Protein AF-A0A7S2KY98-F1 (afdb_monomer)

Secondary structure (DSSP, 8-state):
-HHHHHHHHHHHHHHHHHHHHHHHTSTTTSTT-HHHHHHHHH-HHHHHHHHHHS---TT--------PPPPHHHHHHHHHHHHHHHHTT-SSPEEEEE--GGG--HHHHHHHHHHHH--SS-TTEEEEE---TTT--TTSHHHHHHHHHHHGGGGSS------PPPPPPHHHHHHHHHHHTT----

Radius of gyration: 20.8 Å; Cα contacts (8 Å, |Δi|>4): 129; chains: 1; bounding box: 53×39×54 Å

Foldseek 3Di:
DVVVVVVCVVVVVVVVLVVLVVQCPDLQNPVPRPNVVVCCVQQVLVNVVNVVVNDDPPPDDDDDDPDDNDDLVSVLVSVLVVLLVVQVPDPAAAEAEAEACLPDDPSVLVSVLSNLLDQDRNLRYHYHYYHDPVSQDPPRSNNVSVVVSVVSCPPVRDDDDDDDDDDDDPVVVVVVVCVVVVHDDD

Solvent-accessible surface area (backbone atoms only — not comparable to full-atom values): 11436 Å² total; per-residue (Å²): 111,74,71,56,52,60,49,52,54,51,56,49,50,52,52,50,52,51,51,52,48,53,45,43,67,28,79,47,52,13,90,84,22,70,42,33,50,50,39,45,72,76,34,49,61,57,41,53,54,53,57,73,67,49,81,77,75,92,81,73,94,83,79,95,69,97,70,69,83,72,52,68,67,56,48,44,53,48,52,50,50,50,52,26,64,62,28,64,80,45,94,59,71,43,74,47,78,44,69,62,53,64,72,57,50,71,72,57,50,51,42,50,42,51,58,72,69,51,77,88,62,50,85,35,57,44,81,44,80,41,62,53,75,90,70,48,47,86,89,31,70,69,47,53,44,53,50,54,53,61,64,65,33,82,76,77,80,63,91,84,86,86,81,90,82,75,82,78,50,72,68,57,50,51,50,52,52,30,60,75,71,71,48,80,86,130

Nearest PDB structures (foldseek):
  5zyo-assembly2_B  TM=3.028E-01  e=1.449E+00  Escherichia coli K-12
  3blx-assembly1_D  TM=5.516E-01  e=7.527E+00  Saccharomyces cerevisiae
  7cf7-assembly1_B  TM=2.408E-01  e=1.091E+00  Escherichia coli K-12
  7cem-assembly1_A  TM=2.803E-01  e=3.398E+00  Escherichia coli K-12
  8c06-assembly1_E  TM=2.264E-01  e=6.719E+00  Homo sapiens

Structure (mmCIF, N/CA/C/O backbone):
data_AF-A0A7S2KY98-F1
#
_entry.id   AF-A0A7S2KY98-F1
#
loop_
_atom_site.group_PDB
_atom_site.id
_atom_site.type_symbol
_atom_site.label_atom_id
_atom_site.label_alt_id
_atom_site.label_comp_id
_atom_site.label_asym_id
_atom_site.label_entity_id
_atom_site.label_seq_id
_atom_site.pdbx_PDB_ins_code
_atom_site.Cartn_x
_atom_site.Cartn_y
_atom_site.Cartn_z
_atom_site.occupancy
_atom_site.B_iso_or_equiv
_atom_site.auth_seq_id
_atom_site.auth_comp_id
_atom_site.auth_asym_id
_atom_site.auth_atom_id
_atom_site.pdbx_PDB_model_num
ATOM 1 N N . HIS A 1 1 ? -23.182 -17.394 -3.910 1.00 44.88 1 HIS A N 1
ATOM 2 C CA . HIS A 1 1 ? -21.758 -17.061 -3.680 1.00 44.88 1 HIS A CA 1
ATOM 3 C C . HIS A 1 1 ? -20.935 -16.9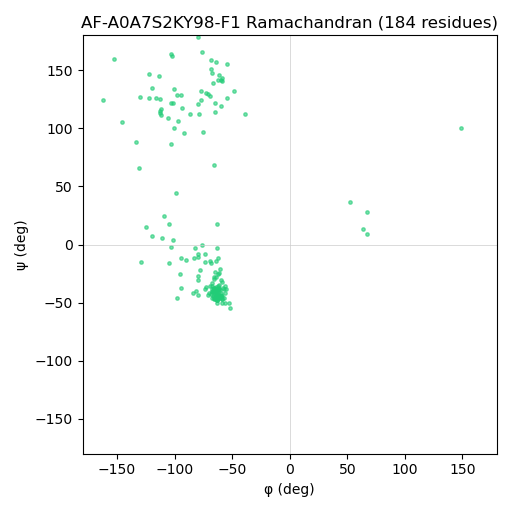29 -4.971 1.00 44.88 1 HIS A C 1
ATOM 5 O O . HIS A 1 1 ? -20.441 -15.841 -5.227 1.00 44.88 1 HIS A O 1
ATOM 11 N N . ALA A 1 2 ? -20.836 -17.948 -5.841 1.00 34.03 2 ALA A N 1
ATOM 12 C CA . ALA A 1 2 ? -20.035 -17.871 -7.084 1.00 34.03 2 ALA A CA 1
ATOM 13 C C . ALA A 1 2 ? -20.542 -16.860 -8.142 1.00 34.03 2 ALA A C 1
ATOM 15 O O . ALA A 1 2 ? -19.755 -16.308 -8.905 1.00 34.03 2 ALA A O 1
ATOM 16 N N . LEU A 1 3 ? -21.850 -16.582 -8.165 1.00 30.84 3 LEU A N 1
ATOM 17 C CA . LEU A 1 3 ? -22.46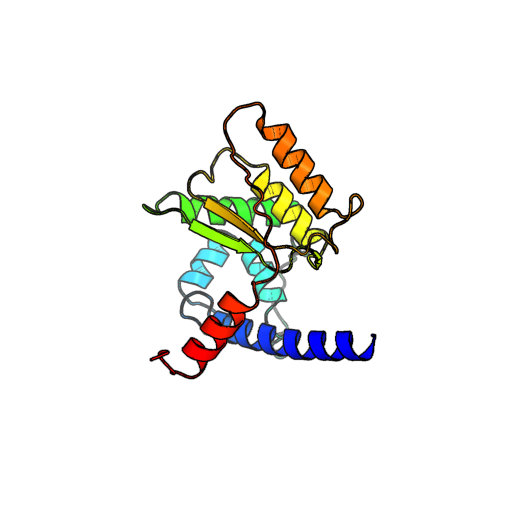3 -15.597 -9.069 1.00 30.84 3 LEU A CA 1
ATOM 18 C C . LEU A 1 3 ? -22.257 -14.141 -8.611 1.00 30.84 3 LEU A C 1
ATOM 20 O O . LEU A 1 3 ? -22.302 -13.244 -9.442 1.00 30.84 3 LEU A O 1
ATOM 24 N N . SER A 1 4 ? -21.992 -13.915 -7.316 1.00 34.91 4 SER A N 1
ATOM 25 C CA . SER A 1 4 ? -21.710 -12.579 -6.765 1.00 34.91 4 SER A CA 1
ATOM 26 C C . SER A 1 4 ? -20.253 -12.175 -7.002 1.00 34.91 4 SER A C 1
ATOM 28 O O . SER A 1 4 ? -20.005 -11.052 -7.420 1.00 34.91 4 SER A O 1
ATOM 30 N N . ARG A 1 5 ? -19.305 -13.121 -6.851 1.00 42.72 5 ARG A N 1
ATOM 31 C CA . ARG A 1 5 ? -17.890 -12.931 -7.231 1.00 42.72 5 ARG A CA 1
ATOM 32 C C . ARG A 1 5 ? -17.742 -12.594 -8.716 1.00 42.72 5 ARG A C 1
ATOM 34 O O . ARG A 1 5 ? -17.201 -11.556 -9.051 1.00 42.72 5 ARG A O 1
ATOM 41 N N . LYS A 1 6 ? -18.361 -13.379 -9.607 1.00 39.06 6 LYS A N 1
ATOM 42 C CA . LYS A 1 6 ? -18.291 -13.136 -11.062 1.00 39.06 6 LYS A CA 1
ATOM 43 C C . LYS A 1 6 ? -18.880 -11.802 -11.526 1.00 39.06 6 LYS A C 1
ATOM 45 O O . LYS A 1 6 ? -18.518 -11.351 -12.606 1.00 39.06 6 LYS A O 1
ATOM 50 N N . LYS A 1 7 ? -19.823 -11.219 -10.780 1.00 39.97 7 LYS A N 1
ATOM 51 C CA . LYS A 1 7 ? -20.428 -9.926 -11.126 1.00 39.97 7 LYS A CA 1
ATOM 52 C C . LYS A 1 7 ? -19.563 -8.766 -10.619 1.00 39.97 7 LYS A C 1
ATOM 54 O O . LYS A 1 7 ? -19.284 -7.861 -11.395 1.00 39.97 7 LYS A O 1
ATOM 59 N N . SER A 1 8 ? -19.043 -8.891 -9.393 1.00 48.56 8 SER A N 1
ATOM 60 C CA . SER A 1 8 ? -18.051 -7.983 -8.798 1.00 48.56 8 SER A CA 1
ATOM 61 C C . SER A 1 8 ? -16.755 -7.911 -9.613 1.00 48.56 8 SER A C 1
ATOM 63 O O . SER A 1 8 ? -16.278 -6.822 -9.903 1.00 48.56 8 SER A O 1
ATOM 65 N N . ASP A 1 9 ? -16.220 -9.053 -10.056 1.00 53.69 9 ASP A N 1
ATOM 66 C CA . ASP A 1 9 ? -14.980 -9.110 -10.848 1.00 53.69 9 ASP A CA 1
ATOM 67 C C . ASP A 1 9 ? -15.144 -8.462 -12.231 1.00 53.69 9 ASP A C 1
ATOM 69 O O . ASP A 1 9 ? -14.195 -7.940 -12.810 1.00 53.69 9 ASP A O 1
ATOM 73 N N . LYS A 1 10 ? -16.359 -8.502 -12.792 1.00 55.41 10 LYS A N 1
ATOM 74 C CA . LYS A 1 10 ? -16.639 -7.963 -14.126 1.00 55.41 10 LYS A CA 1
ATOM 75 C C . LYS A 1 10 ? -16.808 -6.444 -14.096 1.00 55.41 10 LYS A C 1
ATOM 77 O O . LYS A 1 10 ? -16.228 -5.764 -14.934 1.00 55.41 10 LYS A O 1
ATOM 82 N N . GLU A 1 11 ? -17.539 -5.930 -13.107 1.00 56.44 11 GLU A N 1
ATOM 83 C CA . GLU A 1 11 ? -17.680 -4.488 -12.859 1.00 56.44 11 GLU A CA 1
ATOM 84 C C . GLU A 1 11 ? -16.347 -3.867 -12.397 1.00 56.44 11 GLU A C 1
ATOM 86 O O . GLU A 1 11 ? -15.983 -2.784 -12.856 1.00 56.44 11 GLU A O 1
ATOM 91 N N . GLY A 1 12 ? -15.568 -4.582 -11.574 1.00 60.22 12 GLY A N 1
ATOM 92 C CA . GLY A 1 12 ? -14.224 -4.172 -11.156 1.00 60.22 12 GLY A CA 1
ATOM 93 C C . GLY A 1 12 ? -13.239 -4.074 -12.322 1.00 60.22 12 GLY A C 1
ATOM 94 O O . GLY A 1 12 ? -12.548 -3.067 -12.452 1.00 60.22 12 GLY A O 1
ATOM 95 N N . ASN A 1 13 ? -13.235 -5.057 -13.228 1.00 65.19 13 ASN A N 1
ATOM 96 C CA . ASN A 1 13 ? -12.389 -5.020 -14.425 1.00 65.19 13 ASN A CA 1
ATOM 97 C C . ASN A 1 13 ? -12.780 -3.894 -15.397 1.00 65.19 13 ASN A C 1
ATOM 99 O O . ASN A 1 13 ? -11.903 -3.266 -15.991 1.00 65.19 13 ASN A O 1
ATOM 103 N N . GLU A 1 14 ? -14.075 -3.605 -15.561 1.00 69.25 14 GLU A N 1
ATOM 104 C CA . GLU A 1 14 ? -14.528 -2.482 -16.393 1.00 69.25 14 GLU A CA 1
ATOM 105 C C . GLU A 1 14 ? -14.097 -1.134 -15.797 1.00 69.25 14 GLU A C 1
ATOM 107 O O . GLU A 1 14 ? -13.531 -0.303 -16.51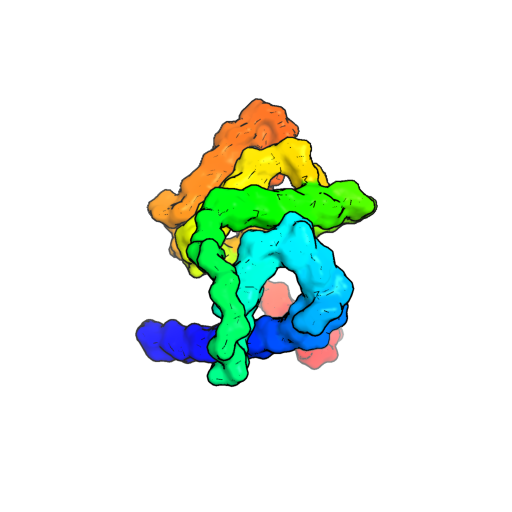3 1.00 69.25 14 GLU A O 1
ATOM 112 N N . LEU A 1 15 ? -14.272 -0.934 -14.488 1.00 69.81 15 LEU A N 1
ATOM 113 C CA . LEU A 1 15 ? -13.833 0.285 -13.805 1.00 69.81 15 LEU A CA 1
ATOM 114 C C . LEU A 1 15 ? -12.307 0.447 -13.853 1.00 69.81 15 LEU A C 1
ATOM 116 O O . LEU A 1 15 ? -11.815 1.527 -14.182 1.00 69.81 15 LEU A O 1
ATOM 120 N N . GLN A 1 16 ? -11.562 -0.630 -13.599 1.00 68.31 16 GLN A N 1
ATOM 121 C CA . GLN A 1 16 ? -10.103 -0.649 -13.684 1.00 68.31 16 GLN A CA 1
ATOM 122 C C . GLN A 1 16 ? -9.626 -0.297 -15.095 1.00 68.31 16 GLN A C 1
ATOM 124 O O . GLN A 1 16 ? -8.740 0.541 -15.252 1.00 68.31 16 GLN A O 1
ATOM 129 N N . SER A 1 17 ? -10.249 -0.868 -16.129 1.00 71.56 17 SER A N 1
ATOM 130 C CA . SER A 1 17 ? -9.914 -0.553 -17.521 1.00 71.56 17 SER A CA 1
ATOM 131 C C . SER A 1 17 ? -10.179 0.916 -17.862 1.00 71.56 17 SER A C 1
ATOM 133 O O . SER A 1 17 ? -9.368 1.550 -18.533 1.00 71.56 17 SER A O 1
ATOM 135 N N . LYS A 1 18 ? -11.273 1.493 -17.350 1.00 76.62 18 LYS A N 1
ATOM 136 C CA . LYS A 1 18 ? -11.607 2.904 -17.552 1.00 76.62 18 LYS A CA 1
ATOM 137 C C . LYS A 1 18 ? -10.592 3.823 -16.873 1.00 76.62 18 LYS A C 1
ATOM 139 O O . LYS A 1 18 ? -10.087 4.733 -17.518 1.00 76.62 18 LYS A O 1
ATOM 144 N N . ILE A 1 19 ? -10.241 3.542 -15.618 1.00 75.62 19 ILE A N 1
ATOM 145 C CA . ILE A 1 19 ? -9.222 4.295 -14.874 1.00 75.62 19 ILE A CA 1
ATOM 146 C C . ILE A 1 19 ? -7.868 4.211 -15.584 1.00 75.62 19 ILE A C 1
ATOM 148 O O . ILE A 1 19 ? -7.217 5.232 -15.776 1.00 75.62 19 ILE A O 1
ATOM 152 N N . LEU A 1 20 ? -7.451 3.021 -16.022 1.00 70.75 20 LEU A N 1
ATOM 153 C CA . LEU A 1 20 ? -6.192 2.843 -16.750 1.00 70.75 20 LEU A CA 1
ATOM 154 C C . LEU A 1 20 ? -6.178 3.599 -18.083 1.00 70.75 20 LEU A C 1
ATOM 156 O O . LEU A 1 20 ? -5.142 4.145 -18.455 1.00 70.75 20 LEU A O 1
ATOM 160 N N . ASN A 1 21 ? -7.315 3.688 -18.774 1.00 74.06 21 ASN A N 1
ATOM 161 C CA . ASN A 1 21 ? -7.441 4.484 -19.995 1.00 74.06 21 ASN A CA 1
ATOM 162 C C . ASN A 1 21 ? -7.384 5.993 -19.710 1.00 74.06 21 ASN A C 1
ATOM 164 O O . ASN A 1 21 ? -6.706 6.726 -20.432 1.00 74.06 21 ASN A O 1
ATOM 168 N N . ASP A 1 22 ? -8.035 6.465 -18.647 1.00 76.94 22 ASP A N 1
ATOM 169 C CA . ASP A 1 22 ? -7.975 7.871 -18.225 1.00 76.94 22 ASP A CA 1
ATOM 170 C C . ASP A 1 22 ? -6.545 8.250 -17.789 1.00 76.94 22 ASP A C 1
ATOM 172 O O . ASP A 1 22 ? -6.025 9.307 -18.148 1.00 76.94 22 ASP A O 1
ATOM 176 N N . ILE A 1 23 ? -5.846 7.345 -17.097 1.00 72.38 23 ILE A N 1
ATOM 177 C CA . ILE A 1 23 ? -4.428 7.497 -16.749 1.00 72.38 23 ILE A CA 1
ATOM 178 C C . ILE A 1 23 ? -3.557 7.500 -18.014 1.00 72.38 23 ILE A C 1
ATOM 180 O O . ILE A 1 23 ? -2.705 8.375 -18.176 1.00 72.38 23 ILE A O 1
ATOM 184 N N . GLY A 1 24 ? -3.781 6.557 -18.929 1.00 67.50 24 GLY A N 1
ATOM 185 C CA . GLY A 1 24 ? -3.038 6.422 -20.183 1.00 67.50 24 GLY A CA 1
ATOM 186 C C . GLY A 1 24 ? -3.306 7.533 -21.200 1.00 67.50 24 GLY A C 1
ATOM 187 O O . GLY A 1 24 ? -2.540 7.683 -22.145 1.00 67.50 24 GLY A O 1
ATOM 188 N N . SER A 1 25 ? -4.356 8.330 -21.012 1.00 72.44 25 SER A N 1
ATOM 189 C CA . SER A 1 25 ? -4.640 9.539 -21.798 1.00 72.44 25 SER A CA 1
ATOM 190 C C . SER A 1 25 ? -4.301 10.834 -21.051 1.00 72.44 25 SER A C 1
ATOM 192 O O . SER A 1 25 ? -4.407 11.922 -21.619 1.00 72.44 25 SER A O 1
ATOM 194 N N . SER A 1 26 ? -3.843 10.738 -19.799 1.00 78.00 26 SER A N 1
ATOM 195 C CA . SER A 1 26 ? -3.414 11.892 -19.011 1.00 78.00 26 SER A CA 1
ATOM 196 C C . SER A 1 26 ? -2.126 12.506 -19.564 1.00 78.00 26 SER A C 1
ATOM 198 O O . SER A 1 26 ? -1.243 11.808 -20.060 1.00 78.00 26 SER A O 1
ATOM 200 N N . GLY A 1 27 ? -1.945 13.815 -19.375 1.00 68.69 27 GLY A N 1
ATOM 201 C CA . GLY A 1 27 ? -0.690 14.497 -19.719 1.00 68.69 27 GLY A CA 1
ATOM 202 C C . GLY A 1 27 ? 0.538 14.026 -18.922 1.00 68.69 27 GLY A C 1
ATOM 203 O O . GLY A 1 27 ? 1.636 14.511 -19.175 1.00 68.69 27 GLY A O 1
ATOM 204 N N . LEU A 1 28 ? 0.368 13.106 -17.963 1.00 71.94 28 LEU A N 1
ATOM 205 C CA . LEU A 1 28 ? 1.449 12.543 -17.158 1.00 71.94 28 LEU A CA 1
ATOM 206 C C . LEU A 1 28 ? 1.922 11.188 -17.700 1.00 71.94 28 LEU A C 1
ATOM 208 O O . LEU A 1 28 ? 3.122 10.986 -17.820 1.00 71.94 28 LEU A O 1
ATOM 212 N N . LEU A 1 29 ? 1.002 10.276 -18.032 1.00 76.75 29 LEU A N 1
ATOM 213 C CA . LEU A 1 29 ? 1.321 8.888 -18.408 1.00 76.75 29 LEU A CA 1
ATOM 214 C C . LEU A 1 29 ? 0.877 8.505 -19.830 1.00 76.75 29 LEU A C 1
ATOM 216 O O . LEU A 1 29 ? 0.992 7.336 -20.213 1.00 76.75 29 LEU A O 1
ATOM 220 N N . ALA A 1 30 ? 0.400 9.466 -20.629 1.00 78.38 30 ALA A N 1
ATOM 221 C CA . ALA A 1 30 ? 0.224 9.262 -22.061 1.00 78.38 30 ALA A CA 1
ATOM 222 C C . ALA A 1 30 ? 1.555 8.957 -22.749 1.00 78.38 30 ALA A C 1
ATOM 224 O O . ALA A 1 30 ? 2.608 9.461 -22.360 1.00 78.38 30 ALA A O 1
ATOM 225 N N . ALA A 1 31 ? 1.505 8.116 -23.783 1.00 73.38 31 ALA A N 1
ATOM 226 C CA . ALA A 1 31 ? 2.693 7.730 -24.533 1.00 73.38 31 ALA A CA 1
ATOM 227 C C . ALA A 1 31 ? 3.439 8.976 -25.039 1.00 73.38 31 ALA A C 1
ATOM 229 O O . ALA A 1 31 ? 2.853 9.825 -25.715 1.00 73.38 31 ALA A O 1
ATOM 230 N N . ASN A 1 32 ? 4.733 9.070 -24.718 1.00 74.25 32 ASN A N 1
ATOM 231 C CA . ASN A 1 32 ? 5.612 10.202 -25.040 1.00 74.25 32 ASN A CA 1
ATOM 232 C C . ASN A 1 32 ? 5.293 11.531 -24.337 1.00 74.25 32 ASN A C 1
ATOM 234 O O . ASN A 1 32 ? 5.916 12.544 -24.666 1.00 74.25 32 ASN A O 1
ATOM 238 N N . ALA A 1 33 ? 4.379 11.554 -23.366 1.00 84.44 33 ALA A N 1
ATOM 239 C CA . ALA A 1 33 ? 4.232 12.701 -22.480 1.00 84.44 33 ALA A CA 1
ATOM 240 C C . ALA A 1 33 ? 5.501 12.900 -21.634 1.00 84.44 33 ALA A C 1
ATOM 242 O O . ALA A 1 33 ? 6.264 11.959 -21.401 1.00 84.44 33 ALA A O 1
ATOM 243 N N . ASP A 1 34 ? 5.724 14.118 -21.139 1.00 83.00 34 ASP A N 1
ATOM 244 C CA . ASP A 1 34 ? 6.921 14.431 -20.348 1.00 83.00 34 ASP A CA 1
ATOM 245 C C . ASP A 1 34 ? 7.047 13.524 -19.112 1.00 83.00 34 ASP A C 1
ATOM 247 O O . ASP A 1 34 ? 8.141 13.051 -18.807 1.00 83.00 34 ASP A O 1
ATOM 251 N N . GLY A 1 35 ? 5.928 13.201 -18.451 1.00 82.62 35 GLY A N 1
ATOM 252 C CA . GLY A 1 35 ? 5.916 12.280 -17.312 1.00 82.62 35 GLY A CA 1
ATOM 253 C C . GLY A 1 35 ? 6.254 10.831 -17.684 1.00 82.62 35 GLY A C 1
ATOM 254 O O . GLY A 1 35 ? 7.036 10.202 -16.978 1.00 82.62 35 GLY A O 1
ATOM 255 N N . ASP A 1 36 ? 5.755 10.320 -18.813 1.00 83.38 36 ASP A N 1
ATOM 256 C CA . ASP A 1 36 ? 6.076 8.980 -19.331 1.00 83.38 36 ASP A CA 1
ATOM 257 C C . ASP A 1 36 ? 7.566 8.887 -19.695 1.00 83.38 36 ASP A C 1
ATOM 259 O O . ASP A 1 36 ? 8.226 7.903 -19.363 1.00 83.38 36 ASP A O 1
ATOM 263 N N . ARG A 1 37 ? 8.144 9.949 -20.271 1.00 84.62 37 ARG A N 1
ATOM 264 C CA . ARG A 1 37 ? 9.585 10.026 -20.570 1.00 84.62 37 ARG A CA 1
ATOM 265 C C . ARG A 1 37 ? 10.441 10.048 -19.306 1.00 84.62 37 ARG A C 1
ATOM 267 O O . ARG A 1 37 ? 11.443 9.337 -19.251 1.00 84.62 37 ARG A O 1
ATOM 274 N N . VAL A 1 38 ? 10.054 10.837 -18.302 1.00 86.56 38 VAL A N 1
ATOM 275 C CA . VAL A 1 38 ? 10.747 10.879 -17.004 1.00 86.56 38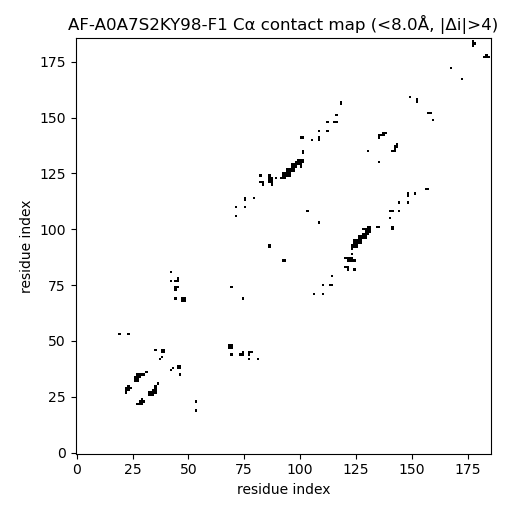 VAL A CA 1
ATOM 276 C C . VAL A 1 38 ? 10.646 9.525 -16.306 1.00 86.56 38 VAL A C 1
ATOM 278 O O . VAL A 1 38 ? 11.665 8.978 -15.899 1.00 86.56 38 VAL A O 1
ATOM 281 N N . LEU A 1 39 ? 9.454 8.931 -16.236 1.00 86.50 39 LEU A N 1
ATOM 282 C CA . LEU A 1 39 ? 9.248 7.635 -15.595 1.00 86.50 39 LEU A CA 1
ATOM 283 C C . LEU A 1 39 ? 10.049 6.526 -16.286 1.00 86.50 39 LEU A C 1
ATOM 285 O O . LEU A 1 39 ? 10.705 5.7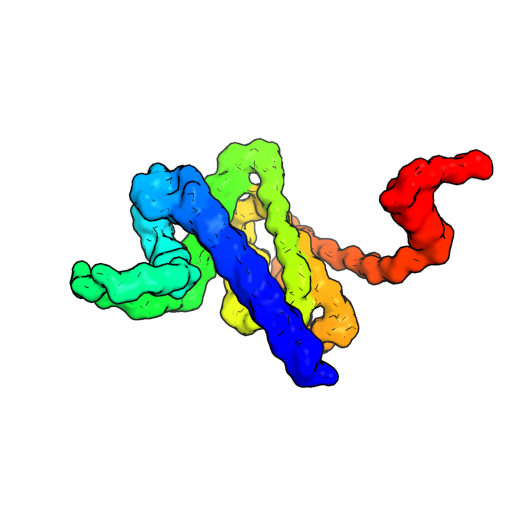47 -15.607 1.00 86.50 39 LEU A O 1
ATOM 289 N N . ARG A 1 40 ? 10.055 6.472 -17.622 1.00 87.31 40 ARG A N 1
ATOM 290 C CA . ARG A 1 40 ? 10.857 5.500 -18.385 1.00 87.31 40 ARG A CA 1
ATOM 291 C C . ARG A 1 40 ? 12.358 5.699 -18.198 1.00 87.31 40 ARG A C 1
ATOM 293 O O . ARG A 1 40 ? 13.092 4.717 -18.164 1.00 87.31 40 ARG A O 1
ATOM 300 N N . GLY A 1 41 ? 12.807 6.949 -18.097 1.00 86.06 41 GLY A N 1
ATOM 301 C CA . GLY A 1 41 ? 14.217 7.284 -17.902 1.00 86.06 41 GLY A CA 1
ATOM 302 C C . GLY A 1 41 ? 14.719 7.003 -16.485 1.00 86.06 41 GLY A C 1
ATOM 303 O O . GLY A 1 41 ? 15.847 6.548 -16.324 1.00 86.06 41 GLY A O 1
ATOM 304 N N . THR A 1 42 ? 13.894 7.264 -15.470 1.00 87.69 42 THR A N 1
ATOM 305 C CA . THR A 1 42 ? 14.274 7.139 -14.054 1.00 87.69 42 THR A CA 1
ATOM 306 C C . THR A 1 42 ? 13.904 5.776 -13.464 1.00 87.69 42 THR A C 1
ATOM 308 O O . THR A 1 42 ? 14.685 5.208 -12.713 1.00 87.69 42 THR A O 1
ATOM 311 N N . PHE A 1 43 ? 12.755 5.212 -13.842 1.00 90.19 43 PHE A N 1
ATOM 312 C CA . PHE A 1 43 ? 12.190 3.980 -13.282 1.00 90.19 43 PHE A CA 1
ATOM 313 C C . PHE A 1 43 ? 11.763 2.994 -14.385 1.00 90.19 43 PHE A C 1
ATOM 315 O O . PHE A 1 43 ? 10.574 2.680 -14.529 1.00 90.19 43 PHE A O 1
ATOM 322 N N . PRO A 1 44 ? 12.713 2.451 -15.168 1.00 87.25 44 PRO A N 1
ATOM 323 C CA . PRO A 1 44 ? 12.403 1.573 -16.301 1.00 87.25 44 PRO A CA 1
ATOM 324 C C . PRO A 1 44 ? 11.626 0.313 -15.886 1.00 87.25 44 PRO A C 1
ATOM 326 O O . PRO A 1 44 ? 10.787 -0.185 -16.633 1.00 87.25 44 PRO A O 1
ATOM 329 N N . VAL A 1 45 ? 11.859 -0.168 -14.663 1.00 89.69 45 VAL A N 1
ATOM 330 C CA . VAL A 1 45 ? 11.150 -1.301 -14.053 1.00 89.69 45 VAL A CA 1
ATOM 331 C C . VAL A 1 45 ? 9.647 -1.028 -13.934 1.00 89.69 45 VAL A C 1
ATOM 333 O O . VAL A 1 45 ? 8.834 -1.887 -14.275 1.00 89.69 45 VAL A O 1
ATOM 336 N N . LEU A 1 46 ? 9.269 0.170 -13.479 1.00 86.62 46 LEU A N 1
ATOM 337 C CA . LEU A 1 46 ? 7.865 0.558 -13.324 1.00 86.62 46 LEU A CA 1
ATOM 338 C C . LEU A 1 46 ? 7.212 0.809 -14.682 1.00 86.62 46 LEU A C 1
ATOM 340 O O . LEU A 1 46 ? 6.061 0.430 -14.887 1.00 86.62 46 LEU A O 1
ATOM 344 N N . ALA A 1 47 ? 7.956 1.380 -15.632 1.00 84.81 47 ALA A N 1
ATOM 345 C CA . ALA A 1 47 ? 7.468 1.561 -16.994 1.00 84.81 47 ALA A CA 1
ATOM 346 C C . ALA A 1 47 ? 7.108 0.222 -17.661 1.00 84.81 47 ALA A C 1
ATOM 348 O O . ALA A 1 47 ? 6.044 0.115 -18.266 1.00 84.81 47 ALA A O 1
ATOM 349 N N . ALA A 1 48 ? 7.929 -0.817 -17.477 1.00 84.00 48 ALA A N 1
ATOM 350 C CA . ALA A 1 48 ? 7.641 -2.152 -18.002 1.00 84.00 48 ALA A CA 1
ATOM 351 C C . ALA A 1 48 ? 6.343 -2.753 -17.426 1.00 84.00 48 ALA A C 1
ATOM 353 O O . ALA A 1 48 ? 5.582 -3.392 -18.152 1.00 84.00 48 ALA A O 1
ATOM 354 N N . LEU A 1 49 ? 6.055 -2.521 -16.138 1.00 82.81 49 LEU A N 1
ATOM 355 C CA . LEU A 1 49 ? 4.792 -2.943 -15.519 1.00 82.81 49 LEU A CA 1
ATOM 356 C C . LEU A 1 49 ? 3.584 -2.185 -16.083 1.00 82.81 49 LEU A C 1
ATOM 358 O O . LEU A 1 49 ? 2.533 -2.785 -16.325 1.00 82.81 49 LEU A O 1
ATOM 362 N N . LEU A 1 50 ? 3.729 -0.878 -16.310 1.00 79.81 50 LEU A N 1
ATOM 363 C CA . LEU A 1 50 ? 2.672 -0.064 -16.910 1.00 79.81 50 LEU A CA 1
ATOM 364 C C . LEU A 1 50 ? 2.387 -0.489 -18.350 1.00 79.81 50 LEU A C 1
ATOM 366 O O . LEU A 1 50 ? 1.224 -0.583 -18.734 1.00 79.81 50 LEU A O 1
ATOM 370 N N . ASP A 1 51 ? 3.423 -0.799 -19.126 1.00 80.50 51 ASP A N 1
ATOM 371 C CA . ASP A 1 51 ? 3.271 -1.271 -20.502 1.00 80.50 51 ASP A CA 1
ATOM 372 C C . ASP A 1 51 ? 2.583 -2.637 -20.565 1.00 80.50 51 ASP A C 1
ATOM 374 O O . ASP A 1 51 ? 1.700 -2.830 -21.396 1.00 80.50 51 ASP A O 1
ATOM 378 N N . ALA A 1 52 ? 2.901 -3.552 -19.644 1.00 76.31 52 ALA A N 1
ATOM 379 C CA . ALA A 1 52 ? 2.204 -4.835 -19.528 1.00 76.31 52 ALA A CA 1
ATOM 380 C C . ALA A 1 52 ? 0.722 -4.688 -19.127 1.00 76.31 52 ALA A C 1
ATOM 382 O O . ALA A 1 52 ? -0.082 -5.578 -19.402 1.00 76.31 52 ALA A O 1
ATOM 383 N N . SER A 1 53 ? 0.365 -3.575 -18.478 1.00 67.06 53 SER A N 1
ATOM 384 C CA . SER A 1 53 ? -1.000 -3.275 -18.026 1.00 67.06 53 SER A CA 1
ATOM 385 C C . SER A 1 53 ? -1.832 -2.521 -19.069 1.00 67.06 53 SER A C 1
ATOM 387 O O . SER A 1 53 ? -3.053 -2.426 -18.925 1.00 67.06 53 SER A O 1
ATOM 389 N N . ARG A 1 54 ? -1.205 -1.975 -20.121 1.00 68.31 54 ARG A N 1
ATOM 390 C CA . ARG A 1 54 ? -1.924 -1.330 -21.226 1.00 68.31 54 ARG A CA 1
ATOM 391 C C . ARG A 1 54 ? -2.634 -2.411 -22.053 1.00 68.31 54 ARG A C 1
ATOM 393 O O . ARG A 1 54 ? -2.001 -3.395 -22.438 1.00 68.31 54 ARG A O 1
ATOM 400 N N . PRO A 1 55 ? -3.939 -2.264 -22.344 1.00 57.34 55 PRO A N 1
ATOM 401 C CA . PRO A 1 55 ? -4.634 -3.212 -23.202 1.00 57.34 55 PRO A CA 1
ATOM 402 C C . PRO A 1 55 ? -3.945 -3.229 -24.572 1.00 57.34 55 PRO A C 1
ATOM 404 O O . PRO A 1 55 ? -3.853 -2.197 -25.227 1.00 57.34 55 PRO A O 1
ATOM 407 N N . ASN A 1 56 ? -3.420 -4.399 -24.953 1.00 53.28 56 ASN A N 1
ATOM 408 C CA . ASN A 1 56 ? -2.670 -4.646 -26.186 1.00 53.28 56 ASN A CA 1
ATOM 409 C C . ASN A 1 56 ? -3.247 -3.881 -27.386 1.00 53.28 56 ASN A C 1
ATOM 411 O O . ASN A 1 56 ? -4.304 -4.242 -27.911 1.00 53.28 56 ASN A O 1
ATOM 415 N N . ASP A 1 57 ? -2.496 -2.903 -27.887 1.00 45.19 57 ASP A N 1
ATOM 416 C CA . ASP A 1 57 ? -2.678 -2.409 -29.242 1.00 45.19 57 ASP A CA 1
ATOM 417 C C . ASP A 1 57 ? -2.081 -3.476 -30.170 1.00 45.19 57 ASP A C 1
ATOM 419 O O . ASP A 1 57 ? -0.868 -3.609 -30.327 1.00 45.19 57 ASP A O 1
ATOM 423 N N . SER A 1 58 ? -2.943 -4.347 -30.694 1.00 45.75 58 SER A N 1
ATOM 424 C CA . SER A 1 58 ? -2.585 -5.579 -31.420 1.00 45.75 58 SER A CA 1
ATOM 425 C C . SER A 1 58 ? -1.812 -5.392 -32.741 1.00 45.75 58 SER A C 1
ATOM 427 O O . SER A 1 58 ? -1.741 -6.324 -33.540 1.00 45.75 58 SER A O 1
ATOM 429 N N . ASN A 1 59 ? -1.204 -4.228 -32.985 1.00 40.22 59 ASN A N 1
ATOM 430 C CA . ASN A 1 59 ? -0.653 -3.860 -34.286 1.00 40.22 59 ASN A CA 1
ATOM 431 C C . ASN A 1 59 ? 0.825 -3.458 -34.328 1.00 40.22 59 ASN A C 1
ATOM 433 O O . ASN A 1 59 ? 1.264 -2.968 -35.363 1.00 40.22 59 ASN A O 1
ATOM 437 N N . ASN A 1 60 ? 1.631 -3.734 -33.298 1.00 39.97 60 ASN A N 1
ATOM 438 C CA . ASN A 1 60 ? 3.085 -3.610 -33.449 1.00 39.97 60 ASN A CA 1
ATOM 439 C C . ASN A 1 60 ? 3.849 -4.817 -32.897 1.00 39.97 60 ASN A C 1
ATOM 441 O O . ASN A 1 60 ? 4.295 -4.859 -31.755 1.00 39.97 60 ASN A O 1
ATOM 445 N N . LYS A 1 61 ? 4.040 -5.814 -33.769 1.00 46.91 61 LYS A N 1
ATOM 446 C CA . LYS A 1 61 ? 5.212 -6.684 -33.694 1.00 46.91 61 LYS A CA 1
ATOM 447 C C . LYS A 1 61 ? 6.379 -5.916 -34.297 1.00 46.91 61 LYS A C 1
ATOM 449 O O . LYS A 1 61 ? 6.366 -5.704 -35.507 1.00 46.91 61 LYS A O 1
ATOM 454 N N . SER A 1 62 ? 7.350 -5.562 -33.462 1.00 42.81 62 SER A N 1
ATOM 455 C CA . SER A 1 62 ? 8.805 -5.540 -33.708 1.00 42.81 62 SER A CA 1
ATOM 456 C C . SER A 1 62 ? 9.419 -4.415 -32.886 1.00 42.81 62 SER A C 1
ATOM 458 O O . SER A 1 62 ? 9.358 -3.264 -33.291 1.00 42.81 62 SER A O 1
ATOM 460 N N . GLU A 1 63 ? 10.011 -4.755 -31.747 1.00 40.19 63 GLU A N 1
ATOM 461 C CA . GLU A 1 63 ? 11.421 -4.460 -31.499 1.00 40.19 63 GLU A CA 1
ATOM 462 C C . GLU A 1 63 ? 11.901 -5.338 -30.339 1.00 40.19 63 GLU A C 1
ATOM 464 O O . GLU A 1 63 ? 11.288 -5.430 -29.276 1.00 40.19 63 GLU A O 1
ATOM 469 N N . GLU A 1 64 ? 12.959 -6.088 -30.624 1.00 42.28 64 GLU A N 1
ATOM 470 C CA . GLU A 1 64 ? 13.648 -6.972 -29.702 1.00 42.28 64 GLU A CA 1
ATOM 471 C C . GLU A 1 64 ? 14.296 -6.147 -28.586 1.00 42.28 64 GLU A C 1
ATOM 473 O O . GLU A 1 64 ? 15.251 -5.407 -28.803 1.00 42.28 64 GLU A O 1
ATOM 478 N N . GLY A 1 65 ? 13.806 -6.325 -27.365 1.00 36.72 65 GLY A N 1
ATOM 479 C CA . GLY A 1 65 ? 14.498 -5.945 -26.144 1.00 36.72 65 GLY A CA 1
ATOM 480 C C . GLY A 1 65 ? 14.140 -6.969 -25.081 1.00 36.72 65 GLY A C 1
ATOM 481 O O . GLY A 1 65 ? 13.010 -6.990 -24.607 1.00 36.72 65 GLY A O 1
ATOM 482 N N . GLY A 1 66 ? 15.073 -7.867 -24.762 1.00 38.78 66 GLY A N 1
ATOM 483 C CA . GLY A 1 66 ? 14.905 -8.957 -23.798 1.00 38.78 66 GLY A CA 1
ATOM 484 C C . GLY A 1 66 ? 14.708 -8.479 -22.358 1.00 38.78 66 GLY A C 1
ATOM 485 O O . GLY A 1 66 ? 15.571 -8.689 -21.512 1.00 38.78 66 GLY A O 1
ATOM 486 N N . GLY A 1 67 ? 13.576 -7.849 -22.067 1.00 49.62 67 GLY A N 1
ATOM 487 C CA . GLY A 1 67 ? 13.133 -7.559 -20.713 1.00 49.62 67 GLY A CA 1
ATOM 488 C C . GLY A 1 67 ? 12.254 -8.697 -20.225 1.00 49.62 67 GLY A C 1
ATOM 489 O O . GLY A 1 67 ? 11.063 -8.728 -20.521 1.00 49.62 67 GLY A O 1
ATOM 490 N N . GLY A 1 68 ? 12.827 -9.653 -19.492 1.00 63.03 68 GLY A N 1
ATOM 491 C CA . GLY A 1 68 ? 12.007 -10.532 -18.657 1.00 63.03 68 GLY A CA 1
ATOM 492 C C . GLY A 1 68 ? 11.135 -9.692 -17.718 1.00 63.03 68 GLY A C 1
ATOM 493 O O . GLY A 1 68 ? 11.486 -8.551 -17.408 1.00 63.03 68 GLY A O 1
ATOM 494 N N . ALA A 1 69 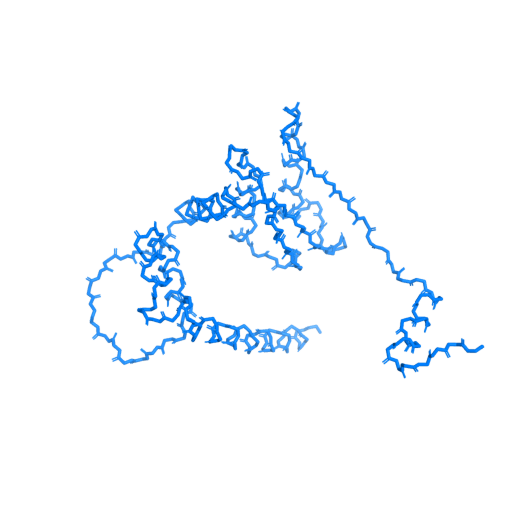? 10.002 -10.245 -17.270 1.00 71.81 69 ALA A N 1
ATOM 495 C CA . ALA A 1 69 ? 9.177 -9.583 -16.262 1.00 71.81 69 ALA A CA 1
ATOM 496 C C . ALA A 1 69 ? 10.073 -9.122 -15.094 1.00 71.81 69 ALA A C 1
ATOM 498 O O . ALA A 1 69 ? 10.931 -9.899 -14.653 1.00 71.81 69 ALA A O 1
ATOM 499 N N . PRO A 1 70 ? 9.936 -7.868 -14.632 1.00 82.88 70 PRO A N 1
ATOM 500 C CA . PRO A 1 70 ? 10.818 -7.337 -13.606 1.00 82.88 70 PRO A CA 1
ATOM 501 C C . PRO A 1 70 ? 10.746 -8.195 -12.342 1.00 82.88 70 PRO A C 1
ATOM 503 O O . PRO A 1 70 ? 9.684 -8.697 -11.972 1.00 82.88 70 PRO A O 1
ATOM 506 N N . SER A 1 71 ? 11.884 -8.374 -11.670 1.00 90.56 71 SER A N 1
ATOM 507 C CA . SER A 1 71 ? 11.905 -9.104 -10.402 1.00 90.56 71 SER A CA 1
ATOM 508 C C . SER A 1 71 ? 11.158 -8.314 -9.326 1.00 90.56 71 SER A C 1
ATOM 510 O O . SER A 1 71 ? 11.206 -7.085 -9.308 1.00 90.56 71 SER A O 1
ATOM 512 N N . MET A 1 72 ? 10.513 -9.012 -8.387 1.00 90.19 72 MET A N 1
ATOM 513 C CA . MET A 1 72 ? 9.802 -8.361 -7.279 1.00 90.19 72 MET A CA 1
ATOM 514 C C . MET A 1 72 ? 10.716 -7.417 -6.481 1.00 90.19 72 MET A C 1
ATOM 516 O O . MET A 1 72 ? 10.307 -6.320 -6.122 1.00 90.19 72 MET A O 1
ATOM 520 N N . ASN A 1 73 ? 11.983 -7.786 -6.276 1.00 92.62 73 ASN A N 1
ATOM 521 C CA . ASN A 1 73 ? 12.948 -6.912 -5.606 1.00 92.62 73 ASN A CA 1
ATOM 522 C C . ASN A 1 73 ? 13.195 -5.615 -6.392 1.00 92.62 73 ASN A C 1
ATOM 524 O O . ASN A 1 73 ? 13.221 -4.545 -5.799 1.00 92.62 73 ASN A O 1
ATOM 528 N N . ALA A 1 74 ? 13.322 -5.684 -7.722 1.00 91.69 74 ALA A N 1
ATOM 529 C CA . ALA A 1 74 ? 13.487 -4.484 -8.541 1.00 91.69 74 ALA A CA 1
ATOM 530 C C . ALA A 1 74 ? 12.246 -3.580 -8.481 1.00 91.69 74 ALA A C 1
ATOM 532 O O . ALA A 1 74 ? 12.377 -2.356 -8.443 1.00 91.69 74 ALA A O 1
ATOM 533 N N . VAL A 1 75 ? 11.048 -4.177 -8.449 1.00 92.88 75 VAL A N 1
ATOM 534 C CA . VAL A 1 75 ? 9.784 -3.443 -8.290 1.00 92.88 75 VAL A CA 1
ATOM 535 C C . VAL A 1 75 ? 9.742 -2.743 -6.933 1.00 92.88 75 VAL A C 1
ATOM 537 O O . VAL A 1 75 ? 9.514 -1.538 -6.892 1.00 92.88 75 VAL A O 1
ATOM 540 N N . LYS A 1 76 ? 10.030 -3.466 -5.845 1.00 93.06 76 LYS A N 1
ATOM 541 C CA . LYS A 1 76 ? 10.097 -2.933 -4.476 1.00 93.06 76 LYS A CA 1
ATOM 542 C C . LYS A 1 76 ? 10.998 -1.708 -4.366 1.00 93.06 76 LYS A C 1
ATOM 544 O O . LYS A 1 76 ? 10.536 -0.651 -3.941 1.00 93.06 76 LYS A O 1
ATOM 549 N N . GLU A 1 77 ? 12.243 -1.833 -4.816 1.00 92.44 77 GLU A N 1
ATOM 550 C CA . GLU A 1 77 ? 13.221 -0.740 -4.769 1.00 92.44 77 GLU A CA 1
ATOM 551 C C . GLU A 1 77 ? 12.773 0.458 -5.614 1.00 92.44 77 GLU A C 1
ATOM 553 O O . GLU A 1 77 ? 12.813 1.595 -5.149 1.00 92.44 77 GLU A O 1
ATOM 558 N N . SER A 1 78 ? 12.257 0.213 -6.825 1.00 92.69 78 SER A N 1
ATOM 559 C CA . SER A 1 78 ? 11.811 1.293 -7.715 1.00 92.69 78 SER A CA 1
ATOM 560 C C . SER A 1 78 ? 10.612 2.058 -7.146 1.00 92.69 78 SER A C 1
ATOM 562 O O . SER A 1 78 ? 10.551 3.280 -7.264 1.00 92.69 78 SER A O 1
ATOM 564 N N . VAL A 1 79 ? 9.650 1.364 -6.523 1.00 92.62 79 VAL A N 1
ATOM 565 C CA . VAL A 1 79 ? 8.501 2.012 -5.865 1.00 92.62 79 VAL A CA 1
ATOM 566 C C . VAL A 1 79 ? 8.961 2.812 -4.649 1.00 92.62 79 VAL A C 1
ATOM 568 O O . VAL A 1 79 ? 8.531 3.951 -4.472 1.00 92.62 79 VAL A O 1
ATOM 571 N N . HIS A 1 80 ? 9.849 2.250 -3.830 1.00 92.00 80 HIS A N 1
ATOM 572 C CA . HIS A 1 80 ? 10.399 2.950 -2.673 1.00 92.00 80 HIS A CA 1
ATOM 573 C C . HIS A 1 80 ? 11.156 4.223 -3.078 1.00 92.00 80 HIS A C 1
ATOM 575 O O . HIS A 1 80 ? 10.950 5.286 -2.485 1.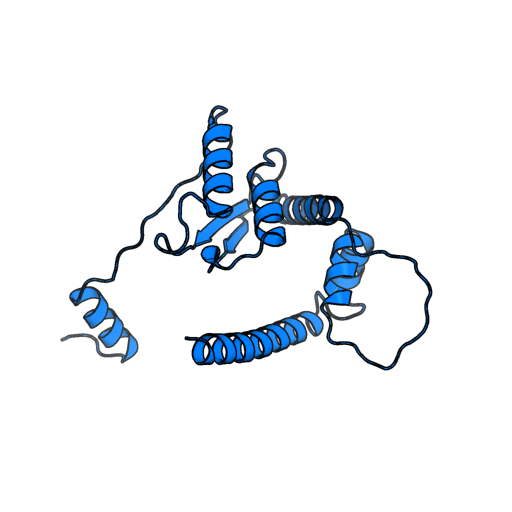00 92.00 80 HIS A O 1
ATOM 581 N N . GLU A 1 81 ? 11.995 4.152 -4.111 1.00 91.12 81 GLU A N 1
ATOM 582 C CA . GLU A 1 81 ? 12.724 5.310 -4.630 1.00 91.12 81 GLU A CA 1
ATOM 583 C C . GLU A 1 81 ? 11.769 6.363 -5.210 1.00 91.12 81 GLU A C 1
ATOM 585 O O . GLU A 1 81 ? 11.897 7.545 -4.888 1.00 91.12 81 GLU A O 1
ATOM 590 N N . LEU A 1 82 ? 10.756 5.949 -5.978 1.00 90.81 82 LEU A N 1
ATOM 591 C CA . LEU A 1 82 ? 9.718 6.847 -6.488 1.00 90.81 82 LEU A CA 1
ATOM 592 C C . LEU A 1 82 ? 9.020 7.604 -5.350 1.00 90.81 82 LEU A C 1
ATOM 594 O O . LEU A 1 82 ? 8.917 8.832 -5.394 1.00 90.81 82 LEU A O 1
ATOM 598 N N . LEU A 1 83 ? 8.568 6.891 -4.316 1.00 90.94 83 LEU A N 1
ATOM 599 C CA . LEU A 1 83 ? 7.904 7.500 -3.162 1.00 90.94 83 LEU A CA 1
ATOM 600 C C . LEU A 1 83 ? 8.846 8.412 -2.374 1.00 90.94 83 LEU A C 1
ATOM 602 O O . LEU A 1 83 ? 8.429 9.489 -1.947 1.00 90.94 83 LEU A O 1
ATOM 606 N N . SER A 1 84 ? 10.114 8.037 -2.223 1.00 89.62 84 SER A N 1
ATOM 607 C CA . SER A 1 84 ? 11.126 8.855 -1.545 1.00 89.62 84 SER A CA 1
ATOM 608 C C . SER A 1 84 ? 11.395 10.163 -2.297 1.00 89.62 84 SER A C 1
ATOM 610 O O . SER A 1 84 ? 11.392 11.240 -1.699 1.00 89.62 84 SER A O 1
ATOM 612 N N . ILE A 1 85 ? 11.553 10.099 -3.624 1.00 89.00 85 ILE A N 1
ATOM 613 C CA . ILE A 1 85 ? 11.796 11.275 -4.472 1.00 89.00 85 ILE A CA 1
ATOM 614 C C . ILE A 1 85 ? 10.572 12.191 -4.522 1.00 89.00 85 ILE A C 1
ATOM 616 O O . ILE A 1 85 ? 10.728 13.411 -4.486 1.00 89.00 85 ILE A O 1
ATOM 620 N N . ILE A 1 86 ? 9.361 11.632 -4.590 1.00 87.75 86 ILE A N 1
ATOM 621 C CA . ILE A 1 86 ? 8.130 12.430 -4.609 1.00 87.75 86 ILE A CA 1
ATOM 622 C C . ILE A 1 86 ? 7.882 13.072 -3.246 1.00 87.75 86 ILE A C 1
ATOM 624 O O . ILE A 1 86 ? 7.518 14.241 -3.200 1.00 87.75 86 ILE A O 1
ATOM 628 N N . SER A 1 87 ? 8.068 12.343 -2.143 1.00 89.19 87 SER A N 1
ATOM 629 C CA . SER A 1 87 ? 7.723 12.826 -0.798 1.00 89.19 87 SER A CA 1
ATOM 630 C C . SER A 1 87 ? 8.759 13.774 -0.187 1.00 89.19 87 SER A C 1
ATOM 632 O O . SER A 1 87 ? 8.382 14.689 0.549 1.00 89.19 87 SER A O 1
ATOM 634 N N . GLY A 1 88 ? 10.043 13.617 -0.523 1.00 86.25 88 GLY A N 1
ATOM 635 C CA . GLY A 1 88 ? 11.140 14.450 -0.020 1.00 86.25 88 GLY A CA 1
ATOM 636 C C . GLY A 1 88 ? 10.945 15.968 -0.194 1.00 86.25 88 GLY A C 1
ATOM 637 O O . GLY A 1 88 ? 11.087 16.704 0.784 1.00 86.25 88 GLY A O 1
ATOM 638 N N . PRO A 1 89 ? 10.604 16.480 -1.393 1.00 87.06 89 PRO A N 1
ATOM 639 C CA . PRO A 1 89 ? 10.427 17.915 -1.625 1.00 87.06 89 PRO A CA 1
ATOM 640 C C . PRO A 1 89 ? 9.068 18.465 -1.158 1.00 87.06 89 PRO A C 1
ATOM 642 O O . PRO A 1 89 ? 8.873 19.686 -1.159 1.00 87.06 89 PRO A O 1
ATOM 645 N N . LEU A 1 90 ? 8.103 17.615 -0.791 1.00 86.81 90 LEU A N 1
ATOM 646 C CA . LEU A 1 90 ? 6.773 18.080 -0.401 1.00 86.81 90 LEU A CA 1
ATOM 647 C C . LEU A 1 90 ? 6.808 18.741 0.978 1.00 86.81 90 LEU A C 1
ATOM 649 O O . LEU A 1 90 ? 7.283 18.181 1.959 1.00 86.81 90 LEU A O 1
ATOM 653 N N . LYS A 1 91 ? 6.218 19.939 1.071 1.00 86.06 91 LYS A N 1
ATOM 654 C CA . LYS A 1 91 ? 6.016 20.641 2.353 1.00 86.06 91 LYS A CA 1
ATOM 655 C C . LYS A 1 91 ? 4.908 20.027 3.215 1.00 86.06 91 LYS A C 1
ATOM 657 O O . LYS A 1 91 ? 4.763 20.404 4.372 1.00 86.06 91 LYS A O 1
ATOM 662 N N . ARG A 1 92 ? 4.071 19.170 2.629 1.00 88.44 92 ARG A N 1
ATOM 663 C CA . ARG A 1 92 ? 2.954 18.481 3.286 1.00 88.44 92 ARG A CA 1
ATOM 664 C C . ARG A 1 92 ? 3.148 16.974 3.124 1.00 88.44 92 ARG A C 1
ATOM 666 O O . ARG A 1 92 ? 3.656 16.576 2.077 1.00 88.44 92 ARG A O 1
ATOM 673 N N . PRO A 1 93 ? 2.739 16.161 4.110 1.00 89.62 93 PRO A N 1
ATOM 674 C CA . PRO A 1 93 ? 2.876 14.715 4.014 1.00 89.62 93 PRO A CA 1
ATOM 675 C C . PRO A 1 93 ? 2.054 14.161 2.845 1.00 89.62 93 PRO A C 1
ATOM 677 O O . PRO A 1 93 ? 0.937 14.616 2.585 1.00 89.62 93 PRO A O 1
ATOM 680 N N . LEU A 1 94 ? 2.613 13.171 2.152 1.00 91.56 94 LEU A N 1
ATOM 681 C CA . LEU A 1 94 ? 1.907 12.345 1.182 1.00 91.56 94 LEU A CA 1
ATOM 682 C C . LEU A 1 94 ? 1.109 11.281 1.941 1.00 91.56 94 LEU A C 1
ATOM 684 O O . LEU A 1 94 ? 1.690 10.481 2.668 1.00 91.56 94 LEU A O 1
ATOM 688 N N . ILE A 1 95 ? -0.211 11.261 1.764 1.00 92.88 95 ILE A N 1
ATOM 689 C CA . ILE A 1 95 ? -1.082 10.252 2.376 1.00 92.88 95 ILE A CA 1
ATOM 690 C C . ILE A 1 95 ? -1.469 9.229 1.310 1.00 92.88 95 ILE A C 1
ATOM 692 O O . ILE A 1 95 ? -2.064 9.590 0.294 1.00 92.88 95 ILE A O 1
ATOM 696 N N . LEU A 1 96 ? -1.143 7.961 1.553 1.00 93.44 96 LEU A N 1
ATOM 697 C CA . LEU A 1 96 ? -1.536 6.821 0.728 1.00 93.44 96 LEU A CA 1
ATOM 698 C C . LEU A 1 96 ? -2.640 6.051 1.453 1.00 93.44 96 LEU A C 1
ATOM 700 O O . LEU A 1 96 ? -2.384 5.407 2.467 1.00 93.44 96 LEU A O 1
ATOM 704 N N . PHE A 1 97 ? -3.866 6.138 0.939 1.00 95.31 97 PHE A N 1
ATOM 705 C CA . PHE A 1 97 ? -5.005 5.373 1.443 1.00 95.31 97 PHE A CA 1
ATOM 706 C C . PHE A 1 97 ? -5.147 4.074 0.645 1.00 95.31 97 PHE A C 1
ATOM 708 O O . PHE A 1 97 ? -5.354 4.113 -0.568 1.00 95.31 97 PHE A O 1
ATOM 715 N N . LEU A 1 98 ? -5.012 2.939 1.326 1.00 94.75 98 LEU A N 1
ATOM 716 C CA . LEU A 1 98 ? -5.121 1.595 0.770 1.00 94.75 98 LEU A CA 1
ATOM 717 C C . LEU A 1 98 ? -6.365 0.929 1.355 1.00 94.75 98 LEU A C 1
ATOM 719 O O . LEU A 1 98 ? -6.427 0.696 2.561 1.00 94.75 98 LEU A O 1
ATOM 723 N N . ASP A 1 99 ? -7.340 0.637 0.498 1.00 92.50 99 ASP A N 1
ATOM 724 C CA . ASP A 1 99 ? -8.599 -0.003 0.882 1.00 92.50 99 ASP A CA 1
ATOM 725 C C . ASP A 1 99 ? -8.622 -1.488 0.496 1.00 92.50 99 ASP A C 1
ATOM 727 O O . ASP A 1 99 ? -7.819 -1.946 -0.319 1.00 92.50 99 ASP A O 1
ATOM 731 N N . ASP A 1 100 ? -9.554 -2.232 1.088 1.00 92.38 100 ASP A N 1
ATOM 732 C CA . ASP A 1 100 ? -9.812 -3.650 0.830 1.00 92.38 100 ASP A CA 1
ATOM 733 C C . ASP A 1 100 ? -8.571 -4.567 0.930 1.00 92.38 100 ASP A C 1
ATOM 735 O O . ASP A 1 100 ? -8.453 -5.568 0.216 1.00 92.38 100 ASP A O 1
ATOM 739 N N . LEU A 1 101 ? -7.655 -4.292 1.868 1.00 94.06 101 LEU A N 1
ATOM 740 C CA . LEU A 1 101 ? -6.413 -5.071 2.020 1.00 94.06 101 LEU A CA 1
ATOM 741 C C . LEU A 1 101 ? -6.639 -6.555 2.329 1.00 94.06 101 LEU A C 1
ATOM 743 O O . LEU A 1 101 ? -5.765 -7.377 2.056 1.00 94.06 101 LEU A O 1
ATOM 747 N N . GLN A 1 102 ? -7.812 -6.927 2.845 1.00 92.75 102 GLN A N 1
ATOM 748 C CA . GLN A 1 102 ? -8.187 -8.332 3.022 1.00 92.75 102 GLN A CA 1
ATOM 749 C C . GLN A 1 102 ? -8.306 -9.114 1.698 1.00 92.75 102 GLN A C 1
ATOM 751 O O . GLN A 1 102 ? -8.374 -10.341 1.714 1.00 92.75 102 GLN A O 1
ATOM 756 N N . TRP A 1 103 ? -8.347 -8.429 0.551 1.00 92.00 103 TRP A N 1
ATOM 757 C CA . TRP A 1 103 ? -8.367 -9.040 -0.783 1.00 92.00 103 TRP A CA 1
ATOM 758 C C . TRP A 1 103 ? -7.078 -8.800 -1.579 1.00 92.00 103 TRP A C 1
ATOM 760 O O . TRP A 1 103 ? -7.005 -9.195 -2.743 1.00 92.00 103 TRP A O 1
ATOM 770 N N . ALA A 1 104 ? -6.061 -8.184 -0.972 1.00 91.94 104 ALA A N 1
ATOM 771 C CA . ALA A 1 104 ? -4.774 -7.978 -1.620 1.00 91.94 104 ALA A CA 1
ATOM 772 C C . ALA A 1 104 ? -4.064 -9.318 -1.873 1.00 91.94 104 ALA A C 1
ATOM 774 O O . ALA A 1 104 ? -4.067 -10.224 -1.035 1.00 91.94 104 ALA A O 1
ATOM 775 N N . ASP A 1 105 ? -3.437 -9.442 -3.041 1.00 90.25 105 ASP A N 1
ATOM 776 C CA . ASP A 1 105 ? -2.654 -10.623 -3.380 1.00 90.25 105 ASP A CA 1
ATOM 777 C C . ASP A 1 105 ? -1.293 -10.637 -2.659 1.00 90.25 105 ASP A C 1
ATOM 779 O O . ASP A 1 105 ? -0.831 -9.643 -2.092 1.00 90.25 105 ASP A O 1
ATOM 783 N N . ALA A 1 106 ? -0.633 -11.799 -2.660 1.00 90.06 106 ALA A N 1
ATOM 784 C CA . ALA A 1 106 ? 0.648 -11.959 -1.975 1.00 90.06 106 ALA A CA 1
ATOM 785 C C . ALA A 1 106 ? 1.746 -11.005 -2.500 1.00 90.06 106 ALA A C 1
ATOM 787 O O . ALA A 1 106 ? 2.431 -10.413 -1.668 1.00 90.06 106 ALA A O 1
ATOM 788 N N . PRO A 1 107 ? 1.911 -10.791 -3.825 1.00 90.31 107 PRO A N 1
ATOM 789 C CA . PRO A 1 107 ? 2.835 -9.786 -4.359 1.00 90.31 107 PRO A CA 1
ATOM 790 C C . PRO A 1 107 ? 2.586 -8.359 -3.846 1.00 90.31 107 PRO A C 1
ATOM 792 O O . PRO A 1 107 ? 3.543 -7.661 -3.510 1.00 90.31 107 PRO A O 1
ATOM 795 N N . SER A 1 108 ? 1.324 -7.925 -3.754 1.00 91.81 108 SER A N 1
ATOM 796 C CA . SER A 1 108 ? 0.975 -6.587 -3.254 1.00 91.81 108 SER A CA 1
ATOM 797 C C . SER A 1 108 ? 1.271 -6.443 -1.764 1.00 91.81 108 SER A C 1
ATOM 799 O O . SER A 1 108 ? 1.822 -5.429 -1.337 1.00 91.81 108 SER A O 1
ATOM 801 N N . LEU A 1 109 ? 0.948 -7.468 -0.972 1.00 93.38 109 LEU A N 1
ATOM 802 C CA . LEU A 1 109 ? 1.248 -7.491 0.461 1.00 93.38 109 LEU A CA 1
ATOM 803 C C . LEU A 1 109 ? 2.759 -7.530 0.729 1.00 93.38 109 LEU A C 1
ATOM 805 O O . LEU A 1 109 ? 3.236 -6.859 1.640 1.00 93.38 109 LEU A O 1
ATOM 809 N N . ASP A 1 110 ? 3.525 -8.248 -0.090 1.00 91.94 110 ASP A N 1
ATOM 810 C CA . ASP A 1 110 ? 4.987 -8.301 -0.009 1.00 91.94 110 ASP A CA 1
ATOM 811 C C . ASP A 1 110 ? 5.637 -6.940 -0.332 1.00 91.94 110 ASP A C 1
ATOM 813 O O . ASP A 1 110 ? 6.568 -6.504 0.351 1.00 91.94 110 ASP A O 1
ATOM 817 N N . LEU A 1 111 ? 5.112 -6.218 -1.328 1.00 93.31 111 LEU A N 1
ATOM 818 C CA . LEU A 1 111 ? 5.510 -4.834 -1.602 1.00 93.31 111 LEU A CA 1
ATOM 819 C C . LEU A 1 111 ? 5.164 -3.906 -0.431 1.00 93.31 111 LEU A C 1
ATOM 821 O O . LEU A 1 111 ? 6.020 -3.141 0.011 1.00 93.31 111 LEU A O 1
ATOM 825 N N . LEU A 1 112 ? 3.937 -3.982 0.092 1.00 92.88 112 LEU A N 1
ATOM 826 C CA . LEU A 1 112 ? 3.511 -3.167 1.231 1.00 92.88 112 LEU A CA 1
ATOM 827 C C . LEU A 1 112 ? 4.392 -3.421 2.459 1.00 92.88 112 LEU A C 1
ATOM 829 O O . LEU A 1 112 ? 4.845 -2.469 3.087 1.00 92.88 112 LEU A O 1
ATOM 833 N N . SER A 1 113 ? 4.693 -4.686 2.762 1.00 90.94 113 SER A N 1
ATOM 834 C CA . SER A 1 113 ? 5.598 -5.050 3.854 1.00 90.94 113 SER A CA 1
ATOM 835 C C . SER A 1 113 ? 6.967 -4.401 3.686 1.00 90.94 113 SER A C 1
ATOM 837 O O . SER A 1 113 ? 7.492 -3.835 4.637 1.00 90.94 113 SER A O 1
ATOM 839 N N . PHE A 1 114 ? 7.536 -4.453 2.480 1.00 91.38 114 PHE A N 1
ATOM 840 C CA . PHE A 1 114 ? 8.824 -3.825 2.195 1.00 91.38 114 PHE A CA 1
ATOM 841 C C . PHE A 1 114 ? 8.788 -2.307 2.411 1.00 91.38 114 PHE A C 1
ATOM 843 O O . PHE A 1 114 ? 9.696 -1.751 3.028 1.00 91.38 114 PHE A O 1
ATOM 850 N N . LEU A 1 115 ? 7.734 -1.640 1.935 1.00 90.69 115 LEU A N 1
ATOM 851 C CA . LEU A 1 115 ? 7.578 -0.193 2.088 1.00 90.69 115 LEU A CA 1
ATOM 852 C C . LEU A 1 115 ? 7.423 0.215 3.555 1.00 90.69 115 LEU A C 1
ATOM 854 O O . LEU A 1 115 ? 8.030 1.196 3.972 1.00 90.69 115 LEU A O 1
ATOM 858 N N . LEU A 1 116 ? 6.659 -0.542 4.344 1.00 88.12 116 LEU A N 1
ATOM 859 C CA . LEU A 1 116 ? 6.482 -0.258 5.767 1.00 88.12 116 LEU A CA 1
ATOM 860 C C . LEU A 1 116 ? 7.766 -0.519 6.566 1.00 88.12 116 LEU A C 1
ATOM 862 O O . LEU A 1 116 ? 8.074 0.244 7.467 1.00 88.12 116 LEU A O 1
ATOM 866 N N . SER A 1 117 ? 8.559 -1.535 6.223 1.00 83.31 117 SER A N 1
ATOM 867 C CA . SER A 1 117 ? 9.794 -1.853 6.956 1.00 83.31 117 SER A CA 1
ATOM 868 C C . SER A 1 117 ? 11.004 -0.975 6.599 1.00 83.31 117 SER A C 1
ATOM 870 O O . SER A 1 117 ? 12.045 -1.092 7.246 1.00 83.31 117 SER A O 1
ATOM 872 N N . THR A 1 118 ? 10.919 -0.121 5.574 1.00 76.81 118 THR A N 1
ATOM 873 C CA . THR A 1 118 ? 12.071 0.657 5.085 1.00 76.81 118 THR A CA 1
ATOM 874 C C . THR A 1 118 ? 12.038 2.094 5.610 1.00 76.81 118 THR A C 1
ATOM 876 O O . THR A 1 118 ? 11.337 2.955 5.086 1.00 76.81 118 THR A O 1
ATOM 879 N N . ASP A 1 119 ? 12.833 2.367 6.646 1.00 66.56 119 ASP A N 1
ATOM 880 C CA . ASP A 1 119 ? 12.656 3.551 7.505 1.00 66.56 119 ASP A CA 1
ATOM 881 C C . ASP A 1 119 ? 13.500 4.788 7.117 1.00 66.56 119 ASP A C 1
ATOM 883 O O . ASP A 1 119 ? 13.314 5.898 7.618 1.00 66.56 119 ASP A O 1
ATOM 887 N N . ALA A 1 120 ? 14.477 4.639 6.217 1.00 61.19 120 ALA A N 1
ATOM 888 C CA . ALA A 1 120 ? 15.532 5.648 6.094 1.00 61.19 120 ALA A CA 1
ATOM 889 C C . ALA A 1 120 ? 15.140 6.907 5.295 1.00 61.19 120 ALA A C 1
ATOM 891 O O . ALA A 1 120 ? 15.724 7.967 5.533 1.00 61.19 120 ALA A O 1
ATOM 892 N N . GLN A 1 121 ? 14.195 6.821 4.348 1.00 65.44 121 GLN A N 1
ATOM 893 C CA . GLN A 1 121 ? 13.975 7.885 3.348 1.00 65.44 121 GLN A CA 1
ATOM 894 C C . GLN A 1 121 ? 12.519 8.370 3.204 1.00 65.44 121 GLN A C 1
ATOM 896 O O . GLN A 1 121 ? 12.305 9.462 2.680 1.00 65.44 121 GLN A O 1
ATOM 901 N N . MET A 1 122 ? 11.516 7.653 3.726 1.00 77.81 122 MET A N 1
ATOM 902 C CA . MET A 1 122 ? 10.090 7.988 3.537 1.00 77.81 122 MET A CA 1
ATOM 903 C C . MET A 1 122 ? 9.455 8.743 4.722 1.00 77.81 122 MET A C 1
ATOM 905 O O . MET A 1 122 ? 8.332 8.464 5.126 1.00 77.81 122 MET A O 1
ATOM 909 N N . LYS A 1 123 ? 10.146 9.747 5.278 1.00 77.25 123 LYS A N 1
ATOM 910 C CA . LYS A 1 123 ? 9.686 10.472 6.488 1.00 77.25 123 LYS A CA 1
ATOM 911 C C . LYS A 1 123 ? 8.442 11.350 6.291 1.00 77.25 123 LYS A C 1
ATOM 913 O O . LYS A 1 123 ? 7.817 11.750 7.267 1.00 77.25 123 LYS A O 1
ATOM 918 N N . ASN A 1 124 ? 8.089 11.654 5.042 1.00 87.56 124 ASN A N 1
ATOM 919 C CA . ASN A 1 124 ? 6.943 12.495 4.683 1.00 87.56 124 ASN A CA 1
ATOM 920 C C . ASN A 1 124 ? 5.803 11.684 4.049 1.00 87.56 124 ASN A C 1
ATOM 922 O O . ASN A 1 124 ? 5.016 12.239 3.281 1.00 87.56 124 ASN A O 1
ATOM 926 N N . VAL A 1 125 ? 5.717 10.383 4.329 1.00 89.75 125 VAL A N 1
ATOM 927 C CA . VAL A 1 125 ? 4.663 9.503 3.812 1.00 89.75 125 VAL A CA 1
ATOM 928 C C . VAL A 1 125 ? 3.882 8.903 4.976 1.00 89.75 125 VAL A C 1
ATOM 930 O O . VAL A 1 125 ? 4.470 8.437 5.945 1.00 89.75 125 VAL A O 1
ATOM 933 N N . MET A 1 126 ? 2.555 8.901 4.873 1.00 90.88 126 MET A N 1
ATOM 934 C CA . MET A 1 126 ? 1.661 8.229 5.811 1.00 90.88 126 MET A CA 1
ATOM 935 C C . MET A 1 126 ? 0.804 7.217 5.057 1.00 90.88 126 MET A C 1
ATOM 937 O O . MET A 1 126 ? 0.112 7.574 4.102 1.00 90.88 126 MET A O 1
ATOM 941 N N . PHE A 1 127 ? 0.827 5.967 5.511 1.00 92.44 127 PHE A N 1
ATOM 942 C CA . PHE A 1 127 ? -0.046 4.916 5.003 1.00 92.44 127 PHE A CA 1
ATOM 943 C C . PHE A 1 127 ? -1.292 4.820 5.881 1.00 92.44 127 PHE A C 1
ATOM 945 O O . PHE A 1 127 ? -1.190 4.710 7.101 1.00 92.44 127 PHE A O 1
ATOM 952 N N . ILE A 1 128 ? -2.467 4.847 5.257 1.00 94.94 128 ILE A N 1
ATOM 953 C CA . ILE A 1 128 ? -3.734 4.500 5.896 1.00 94.94 128 ILE A CA 1
ATOM 954 C C . ILE A 1 128 ? -4.206 3.203 5.257 1.00 94.94 128 ILE A C 1
ATOM 956 O O . ILE A 1 128 ? -4.481 3.161 4.062 1.00 94.94 128 ILE A O 1
ATOM 960 N N . CYS A 1 129 ? -4.287 2.157 6.065 1.00 94.50 129 CYS A N 1
ATOM 961 C CA . CYS A 1 129 ? -4.599 0.804 5.631 1.00 94.50 129 CYS A CA 1
ATOM 962 C C . CYS A 1 129 ? -5.971 0.404 6.179 1.00 94.50 129 CYS A C 1
ATOM 964 O O . CYS A 1 129 ? -6.117 0.223 7.388 1.00 94.50 129 CYS A O 1
ATOM 966 N N . ALA A 1 130 ? -6.964 0.261 5.305 1.00 94.81 130 ALA A N 1
ATOM 967 C CA . ALA A 1 130 ? -8.303 -0.188 5.662 1.00 94.81 130 ALA A CA 1
ATOM 968 C C . ALA A 1 130 ? -8.484 -1.673 5.319 1.00 94.81 130 ALA A C 1
ATOM 970 O O . ALA A 1 130 ? -8.097 -2.148 4.247 1.00 94.81 130 ALA A O 1
ATOM 971 N N . TYR A 1 131 ? -9.049 -2.422 6.266 1.00 94.38 131 TYR A N 1
ATOM 972 C CA . TYR A 1 131 ? -9.345 -3.838 6.093 1.00 94.38 131 TYR A CA 1
ATOM 973 C C . TYR A 1 131 ? -10.516 -4.285 6.968 1.00 94.38 131 TYR A C 1
ATOM 975 O O . TYR A 1 131 ? -10.848 -3.660 7.977 1.00 94.38 131 TYR A O 1
ATOM 983 N N . ARG A 1 132 ? -11.130 -5.410 6.598 1.00 91.75 132 ARG A N 1
ATOM 984 C CA . ARG A 1 132 ? -12.187 -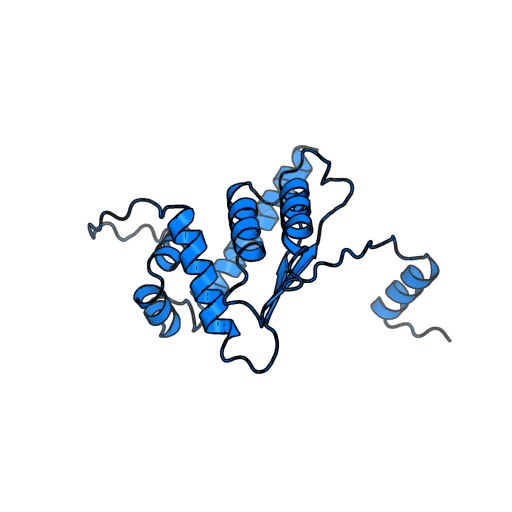6.057 7.384 1.00 91.75 132 ARG A CA 1
ATOM 985 C C . ARG A 1 132 ? -11.580 -7.003 8.424 1.00 91.75 132 ARG A C 1
ATOM 987 O O . ARG A 1 132 ? -11.023 -8.042 8.071 1.00 91.75 132 ARG A O 1
ATOM 994 N N . SER A 1 133 ? -11.716 -6.674 9.710 1.00 89.25 133 SER A N 1
ATOM 995 C CA . SER A 1 133 ? -11.133 -7.449 10.822 1.00 89.25 133 SER A CA 1
ATOM 996 C C . SER A 1 133 ? -11.650 -8.889 10.922 1.00 89.25 133 SER A C 1
ATOM 998 O O . SER A 1 133 ? -10.957 -9.764 11.428 1.00 89.25 133 SER A O 1
ATOM 1000 N N . ASN A 1 134 ? -12.844 -9.168 10.398 1.00 89.69 134 ASN A N 1
ATOM 1001 C CA . ASN A 1 134 ? -13.411 -10.514 10.331 1.00 89.69 134 ASN A CA 1
ATOM 1002 C C . ASN A 1 134 ? -12.920 -11.345 9.128 1.00 89.69 134 ASN A C 1
ATOM 1004 O O . ASN A 1 134 ? -13.189 -12.544 9.091 1.00 89.69 134 ASN A O 1
ATOM 1008 N N . GLU A 1 135 ? -12.237 -10.740 8.151 1.00 88.88 135 GLU A N 1
ATOM 1009 C CA . GLU A 1 135 ? -11.656 -11.434 6.986 1.00 88.88 135 GLU A CA 1
ATOM 1010 C C . GLU A 1 135 ? -10.126 -11.581 7.089 1.00 88.88 135 GLU A C 1
ATOM 1012 O O . GLU A 1 135 ? -9.540 -12.427 6.415 1.00 88.88 135 GLU A O 1
ATOM 1017 N N . VAL A 1 136 ? -9.482 -10.821 7.981 1.00 89.19 136 VAL A N 1
ATOM 1018 C CA . VAL A 1 136 ? -8.044 -10.904 8.281 1.00 89.19 136 VAL A CA 1
ATOM 1019 C C . VAL A 1 136 ? -7.844 -11.646 9.605 1.00 89.19 136 VAL A C 1
ATOM 1021 O O . VAL A 1 136 ? -7.788 -11.047 10.676 1.00 89.19 136 VAL A O 1
ATOM 1024 N N . GLY A 1 137 ? -7.767 -12.976 9.531 1.00 86.25 137 GLY A N 1
ATOM 1025 C CA . GLY A 1 137 ? -7.424 -13.830 10.674 1.00 86.25 137 GLY A CA 1
ATOM 1026 C C . GLY A 1 137 ? -5.916 -13.884 10.961 1.00 86.25 137 GLY A C 1
ATOM 1027 O O . GLY A 1 137 ? -5.116 -13.322 10.220 1.00 86.25 137 GLY A O 1
ATOM 1028 N N . GLN A 1 138 ? -5.521 -14.626 12.004 1.00 84.25 138 GLN A N 1
ATOM 1029 C CA . GLN A 1 138 ? -4.107 -14.802 12.391 1.00 84.25 138 GLN A CA 1
ATOM 1030 C C . GLN A 1 138 ? -3.242 -15.414 11.277 1.00 84.25 138 GLN A C 1
ATOM 1032 O O . GLN A 1 138 ? -2.077 -15.061 11.141 1.00 84.25 138 GLN A O 1
ATOM 1037 N N . ASP A 1 139 ? -3.824 -16.281 10.443 1.00 86.75 139 ASP A N 1
ATOM 1038 C CA . ASP A 1 139 ? -3.123 -16.912 9.318 1.00 86.75 139 ASP A CA 1
ATOM 1039 C C . ASP A 1 139 ? -3.063 -16.018 8.061 1.00 86.75 139 ASP A C 1
ATOM 1041 O O . ASP A 1 139 ? -2.496 -16.410 7.039 1.00 86.75 139 ASP A O 1
ATOM 1045 N N . HIS A 1 140 ? -3.678 -14.829 8.087 1.00 89.50 140 HIS A N 1
ATOM 1046 C CA . HIS A 1 140 ? -3.691 -13.931 6.937 1.00 89.50 140 HIS A CA 1
ATOM 1047 C C . HIS A 1 140 ? -2.333 -13.213 6.800 1.00 89.50 140 HIS A C 1
ATOM 1049 O O . HIS A 1 140 ? -1.866 -12.623 7.776 1.00 89.50 140 HIS A O 1
ATOM 1055 N N . PRO A 1 141 ? -1.712 -13.152 5.601 1.00 90.12 141 PRO A N 1
ATOM 1056 C CA . PRO A 1 141 ? -0.378 -12.561 5.434 1.00 90.12 141 PRO A CA 1
ATOM 1057 C C . PRO A 1 141 ? -0.271 -11.113 5.932 1.00 90.12 141 PRO A C 1
ATOM 1059 O O . PRO A 1 141 ? 0.733 -10.731 6.525 1.00 90.12 141 PRO A O 1
ATOM 1062 N N . PHE A 1 142 ? -1.333 -10.320 5.756 1.00 91.56 142 PHE A N 1
ATOM 1063 C CA . PHE A 1 142 ? -1.390 -8.946 6.266 1.00 91.56 142 PHE A CA 1
ATOM 1064 C C . PHE A 1 142 ? -1.270 -8.845 7.798 1.00 91.56 142 PHE A C 1
ATOM 1066 O O . PHE A 1 142 ? -0.640 -7.909 8.286 1.00 91.56 142 PHE A O 1
ATOM 1073 N N . ALA A 1 143 ? -1.816 -9.804 8.558 1.00 90.31 143 ALA A N 1
ATOM 1074 C CA . ALA A 1 143 ? -1.697 -9.808 10.018 1.00 90.31 143 ALA A CA 1
ATOM 1075 C C . ALA A 1 143 ? -0.228 -9.958 10.442 1.00 90.31 143 ALA A C 1
ATOM 1077 O O . ALA A 1 143 ? 0.280 -9.138 11.201 1.00 90.31 143 ALA A O 1
ATOM 1078 N N . SER A 1 144 ? 0.484 -10.921 9.845 1.00 89.44 144 SER A N 1
ATOM 1079 C CA . SER A 1 144 ? 1.913 -11.134 10.107 1.00 89.44 144 SER A CA 1
ATOM 1080 C C . SER A 1 144 ? 2.774 -9.927 9.720 1.00 89.44 144 SER A C 1
ATOM 1082 O O . SER A 1 144 ? 3.701 -9.581 10.449 1.00 89.44 144 SER A O 1
ATOM 1084 N N . ILE A 1 145 ? 2.460 -9.252 8.607 1.00 90.31 145 ILE A N 1
ATOM 1085 C CA . ILE A 1 145 ? 3.148 -8.011 8.214 1.00 90.31 145 ILE A CA 1
ATOM 1086 C C . ILE A 1 145 ? 2.995 -6.954 9.308 1.00 90.31 145 ILE A C 1
ATOM 1088 O O . ILE A 1 145 ? 3.978 -6.331 9.703 1.00 90.31 145 ILE A O 1
ATOM 1092 N N . MET A 1 146 ? 1.778 -6.766 9.818 1.00 88.75 146 MET A N 1
ATOM 1093 C CA . MET A 1 146 ? 1.509 -5.756 10.835 1.00 88.75 146 MET A CA 1
ATOM 1094 C C . MET A 1 146 ? 2.172 -6.085 12.177 1.00 88.75 146 MET A C 1
ATOM 1096 O O . MET A 1 146 ? 2.657 -5.176 12.850 1.00 88.75 146 MET A O 1
ATOM 1100 N N . ASP A 1 147 ? 2.244 -7.364 12.548 1.00 88.38 147 ASP A N 1
ATOM 1101 C CA . ASP A 1 147 ? 2.974 -7.812 13.737 1.00 88.38 147 ASP A CA 1
ATOM 1102 C C . ASP A 1 147 ? 4.478 -7.516 13.607 1.00 88.38 147 ASP A C 1
ATOM 1104 O O . ASP A 1 147 ? 5.062 -6.907 14.502 1.00 88.38 147 ASP A O 1
ATOM 1108 N N . ASN A 1 148 ? 5.087 -7.826 12.456 1.00 85.62 148 ASN A N 1
ATOM 1109 C CA . ASN A 1 148 ? 6.504 -7.538 12.190 1.00 85.62 148 ASN A CA 1
ATOM 1110 C C . ASN A 1 148 ? 6.815 -6.033 12.223 1.00 85.62 148 ASN A C 1
ATOM 1112 O O . ASN A 1 148 ? 7.843 -5.609 12.763 1.00 85.62 148 ASN A O 1
ATOM 1116 N N . VAL A 1 149 ? 5.929 -5.222 11.638 1.00 83.81 149 VAL A N 1
ATOM 1117 C CA . VAL A 1 149 ? 6.049 -3.759 11.643 1.00 83.81 149 VAL A CA 1
ATOM 1118 C C . VAL A 1 149 ? 5.978 -3.242 13.080 1.00 83.81 149 VAL A C 1
ATOM 1120 O O . VAL A 1 149 ? 6.853 -2.483 13.481 1.00 83.81 149 VAL A O 1
ATOM 1123 N N . LYS A 1 150 ? 5.022 -3.715 13.890 1.00 83.69 150 LYS A N 1
ATOM 1124 C CA . LYS A 1 150 ? 4.909 -3.359 15.317 1.00 83.69 150 LYS A CA 1
ATOM 1125 C C . LYS A 1 150 ? 6.120 -3.795 16.144 1.00 83.69 150 LYS A C 1
ATOM 1127 O O . LYS A 1 150 ? 6.545 -3.062 17.033 1.00 83.69 150 LYS A O 1
ATOM 1132 N N . GLU A 1 151 ? 6.697 -4.963 15.872 1.00 81.19 151 GLU A N 1
ATOM 1133 C CA . GLU A 1 151 ? 7.888 -5.443 16.586 1.00 81.19 151 GLU A CA 1
ATOM 1134 C C . GLU A 1 151 ? 9.141 -4.613 16.289 1.00 81.19 151 GLU A C 1
ATOM 1136 O O . GLU A 1 151 ? 9.970 -4.410 17.181 1.00 81.19 151 GLU A O 1
ATOM 1141 N N . SER A 1 152 ? 9.250 -4.101 15.063 1.00 74.94 152 SER A N 1
ATOM 1142 C CA . SER A 1 152 ? 10.370 -3.273 14.604 1.00 74.94 152 SER A CA 1
ATOM 1143 C C . SER A 1 152 ? 10.342 -1.847 15.189 1.00 74.94 152 SER A C 1
ATOM 1145 O O . SER A 1 152 ? 11.330 -1.127 15.098 1.00 74.94 152 SER A O 1
ATOM 1147 N N . MET A 1 153 ? 9.262 -1.452 15.880 1.00 67.50 153 MET A N 1
ATOM 1148 C CA . MET A 1 153 ? 9.085 -0.126 16.511 1.00 67.50 153 MET A CA 1
ATOM 1149 C C . MET A 1 153 ? 9.863 0.087 17.806 1.00 67.50 153 MET A C 1
ATOM 1151 O O . MET A 1 153 ? 9.772 1.161 18.398 1.00 67.50 153 MET A O 1
ATOM 1155 N N . LYS A 1 154 ? 10.622 -0.904 18.284 1.00 59.66 154 LYS A N 1
ATOM 1156 C CA . LYS A 1 154 ? 11.378 -0.767 19.542 1.00 59.66 154 LYS A CA 1
ATOM 1157 C C . LYS A 1 154 ? 12.446 0.336 19.507 1.00 59.66 154 LYS A C 1
ATOM 1159 O O . LYS A 1 154 ? 12.933 0.703 20.571 1.00 59.66 154 LYS A O 1
ATOM 1164 N N . ASP A 1 155 ? 12.742 0.880 18.325 1.00 59.44 155 ASP A N 1
ATOM 1165 C CA . ASP A 1 155 ? 13.742 1.926 18.100 1.00 59.44 155 ASP A CA 1
ATOM 1166 C C . ASP A 1 155 ? 13.146 3.342 17.853 1.00 59.44 155 ASP A C 1
ATOM 1168 O O . ASP A 1 155 ? 13.856 4.221 17.369 1.00 59.44 155 ASP A O 1
ATOM 1172 N N . ASP A 1 156 ? 11.873 3.602 18.207 1.00 56.69 156 ASP A N 1
ATOM 1173 C CA . ASP A 1 156 ? 11.209 4.936 18.240 1.00 56.69 156 ASP A CA 1
ATOM 1174 C C . ASP A 1 156 ? 11.050 5.694 16.892 1.00 56.69 156 ASP A C 1
ATOM 1176 O O . ASP A 1 156 ? 10.718 6.883 16.879 1.00 56.69 156 ASP A O 1
ATOM 1180 N N . VAL A 1 157 ? 11.255 5.053 15.735 1.00 59.84 157 VAL A N 1
ATOM 1181 C CA . VAL A 1 157 ? 11.277 5.760 14.429 1.00 59.84 157 VAL A CA 1
ATOM 1182 C C . VAL A 1 157 ? 9.923 5.743 13.690 1.00 59.84 157 VAL A C 1
ATOM 1184 O O . VAL A 1 157 ? 9.628 6.685 12.951 1.00 59.84 157 VAL A O 1
ATOM 1187 N N . GLN A 1 158 ? 9.056 4.753 13.938 1.00 67.88 158 GLN A N 1
ATOM 1188 C CA . GLN A 1 158 ? 7.807 4.550 13.189 1.00 67.88 158 GLN A CA 1
ATOM 1189 C C . GLN A 1 158 ? 6.589 4.368 14.110 1.00 67.88 158 GLN A C 1
ATOM 1191 O O . GLN A 1 158 ? 6.592 3.507 14.986 1.00 67.88 158 GLN A O 1
ATOM 1196 N N . LEU A 1 159 ? 5.530 5.161 13.900 1.00 76.19 159 LEU A N 1
ATOM 1197 C CA . LEU A 1 159 ? 4.265 5.059 14.640 1.00 76.19 159 LEU A CA 1
ATOM 1198 C C . LEU A 1 159 ? 3.220 4.325 13.791 1.00 76.19 159 LEU A C 1
ATOM 1200 O O . LEU A 1 159 ? 2.863 4.796 12.712 1.00 76.19 159 LEU A O 1
ATOM 1204 N N . VAL A 1 160 ? 2.682 3.214 14.299 1.00 86.69 160 VAL A N 1
ATOM 1205 C CA . VAL A 1 160 ? 1.464 2.588 13.760 1.00 86.69 160 VAL A CA 1
ATOM 1206 C C . VAL A 1 160 ? 0.372 2.642 14.806 1.00 86.69 160 VAL A C 1
ATOM 1208 O O . VAL A 1 160 ? 0.521 2.117 15.908 1.00 86.69 160 VAL A O 1
ATOM 1211 N N . GLU A 1 161 ? -0.764 3.202 14.410 1.00 89.75 161 GLU A N 1
ATOM 1212 C CA . GLU A 1 161 ? -1.997 3.133 15.179 1.00 89.75 161 GLU A CA 1
ATOM 1213 C C . GLU A 1 161 ? -3.048 2.310 14.440 1.00 89.75 161 GLU A C 1
ATOM 1215 O O . GLU A 1 161 ? -3.128 2.305 13.212 1.00 89.75 161 GLU A O 1
ATOM 1220 N N . THR A 1 162 ? -3.854 1.580 15.206 1.00 91.12 162 THR A N 1
ATOM 1221 C CA . THR A 1 162 ? -5.003 0.831 14.696 1.00 91.12 162 THR A CA 1
ATOM 1222 C C . THR A 1 162 ? -6.267 1.473 15.245 1.00 91.12 162 THR A C 1
ATOM 1224 O O . THR A 1 162 ? -6.399 1.631 16.457 1.00 91.12 162 THR A O 1
ATOM 1227 N N . VAL A 1 163 ? -7.182 1.847 14.351 1.00 93.44 163 VAL A N 1
ATOM 1228 C CA . VAL A 1 163 ? -8.471 2.447 14.706 1.00 93.44 163 VAL A CA 1
ATOM 1229 C C . VAL A 1 163 ? -9.575 1.473 14.328 1.00 93.44 163 VAL A C 1
ATOM 1231 O O . VAL A 1 163 ? -9.809 1.224 13.146 1.00 93.44 163 VAL A O 1
ATOM 1234 N N . ASP A 1 164 ? -10.262 0.938 15.334 1.00 92.69 164 ASP A N 1
ATOM 1235 C CA . ASP A 1 164 ? -11.419 0.079 15.116 1.00 92.69 164 ASP A CA 1
ATOM 1236 C C . ASP A 1 164 ? -12.642 0.923 14.746 1.00 92.69 164 ASP A C 1
ATOM 1238 O O . ASP A 1 164 ? -13.048 1.831 15.477 1.00 92.69 164 ASP A O 1
ATOM 1242 N N . LEU A 1 165 ? -13.240 0.612 13.596 1.00 90.69 165 LEU A N 1
ATOM 1243 C CA . LEU A 1 165 ? -14.471 1.242 13.138 1.00 90.69 165 LEU A CA 1
ATOM 1244 C C . LEU A 1 165 ? -15.667 0.359 13.485 1.00 90.69 165 LEU A C 1
ATOM 1246 O O . LEU A 1 165 ? -15.710 -0.828 13.156 1.00 90.69 165 LEU A O 1
ATOM 1250 N N . PHE A 1 166 ? -16.664 0.961 14.124 1.00 88.62 166 PHE A N 1
ATOM 1251 C CA . PHE A 1 166 ? -17.905 0.292 14.499 1.00 88.62 166 PHE A CA 1
ATOM 1252 C C . PHE A 1 166 ? -19.035 0.656 13.539 1.00 88.62 166 PHE A C 1
ATOM 1254 O O . PHE A 1 166 ? -18.972 1.643 12.805 1.00 88.62 166 PHE A O 1
ATOM 1261 N N . SER A 1 167 ? -20.097 -0.152 13.558 1.00 90.31 167 SER A N 1
ATOM 1262 C CA . SER A 1 167 ? -21.322 0.182 12.832 1.00 90.31 167 SER A CA 1
ATOM 1263 C C . SER A 1 167 ? -21.882 1.517 13.321 1.00 90.31 167 SER A C 1
ATOM 1265 O O . SER A 1 167 ? -21.869 1.801 14.520 1.00 90.31 167 SER A O 1
ATOM 1267 N N . LEU A 1 168 ? -22.388 2.321 12.387 1.00 91.69 168 LEU A N 1
ATOM 1268 C CA . LEU A 1 168 ? -23.045 3.584 12.707 1.00 91.69 168 LEU A CA 1
ATOM 1269 C C . LEU A 1 168 ? -24.254 3.333 13.619 1.00 91.69 168 LEU A C 1
ATOM 1271 O O . LEU A 1 168 ? -24.981 2.351 13.445 1.00 91.69 168 LEU A O 1
ATOM 1275 N N . SER A 1 169 ? -24.478 4.226 14.585 1.00 93.88 169 SER A N 1
ATOM 1276 C CA . SER A 1 169 ? -25.685 4.178 15.410 1.00 93.88 169 SER A CA 1
ATOM 1277 C C . SER A 1 169 ? -26.921 4.523 14.578 1.00 93.88 169 SER A C 1
ATOM 1279 O O . SER A 1 169 ? -26.827 5.177 13.539 1.00 93.88 169 SER A O 1
ATOM 1281 N N . GLN A 1 170 ? -28.101 4.114 15.048 1.00 94.25 170 GLN A N 1
ATOM 1282 C CA . GLN A 1 170 ? -29.362 4.419 14.370 1.00 94.25 170 GLN A CA 1
ATOM 1283 C C . GLN A 1 170 ? -29.586 5.931 14.206 1.00 94.25 170 GLN A C 1
ATOM 1285 O O . GLN A 1 170 ? -30.065 6.361 13.157 1.00 94.25 170 GLN A O 1
ATOM 1290 N N . ASP A 1 171 ? -29.188 6.729 15.197 1.00 94.06 171 ASP A N 1
ATOM 1291 C CA . ASP A 1 171 ? -29.307 8.189 15.154 1.00 94.06 171 ASP A CA 1
ATOM 1292 C C . ASP A 1 171 ? -28.420 8.780 14.050 1.00 94.06 171 ASP A C 1
ATOM 1294 O O . ASP A 1 171 ? -28.887 9.559 13.223 1.00 94.06 171 ASP A O 1
ATOM 1298 N N . VAL A 1 172 ? -27.161 8.329 13.955 1.00 93.19 172 VAL A N 1
ATOM 1299 C CA . VAL A 1 172 ? -26.229 8.775 12.906 1.00 93.19 172 VAL A CA 1
ATOM 1300 C C . VAL A 1 172 ? -26.690 8.320 11.524 1.00 93.19 172 VAL A C 1
ATOM 1302 O O . VAL A 1 172 ? -26.575 9.076 10.566 1.00 93.19 172 VAL A O 1
ATOM 1305 N N . ILE A 1 173 ? -27.245 7.111 11.401 1.00 93.69 173 ILE A N 1
ATOM 1306 C CA . ILE A 1 173 ? -27.826 6.631 10.139 1.00 93.69 173 ILE A CA 1
ATOM 1307 C C . ILE A 1 173 ? -29.013 7.510 9.731 1.00 93.69 173 ILE A C 1
ATOM 1309 O O . ILE A 1 173 ? -29.135 7.862 8.561 1.00 93.69 173 ILE A O 1
ATOM 1313 N N . THR A 1 174 ? -29.873 7.877 10.681 1.00 92.75 174 THR A N 1
ATOM 1314 C CA . THR A 1 174 ? -31.036 8.738 10.423 1.00 92.75 174 THR A CA 1
ATOM 1315 C C . THR A 1 174 ? -30.588 10.118 9.950 1.00 92.75 174 THR A C 1
ATOM 1317 O O . THR A 1 174 ? -31.055 10.566 8.903 1.00 92.75 174 THR A O 1
ATOM 1320 N N . GLN A 1 175 ? -29.608 10.724 10.630 1.00 91.56 175 GLN A N 1
ATOM 1321 C CA . GLN A 1 175 ? -29.012 11.995 10.215 1.00 91.56 175 GLN A CA 1
ATOM 1322 C C . GLN A 1 175 ? -28.358 11.891 8.834 1.00 91.56 175 GLN A C 1
ATOM 1324 O O . GLN A 1 175 ? -28.596 12.726 7.972 1.00 91.56 175 GLN A O 1
ATOM 1329 N N . PHE A 1 176 ? -27.591 10.830 8.578 1.00 92.44 176 PHE A N 1
ATOM 1330 C CA . PHE A 1 176 ? -26.938 10.618 7.286 1.00 92.44 176 PHE A CA 1
ATOM 1331 C C . PHE A 1 176 ? -27.952 10.503 6.141 1.00 92.44 176 PHE A C 1
ATOM 1333 O O . PHE A 1 176 ? -27.727 11.027 5.048 1.00 92.44 176 PHE A O 1
ATOM 1340 N N . ILE A 1 177 ? -29.087 9.837 6.381 1.00 92.62 177 ILE A N 1
ATOM 1341 C CA . ILE A 1 177 ? -30.186 9.759 5.415 1.00 92.62 177 ILE A CA 1
ATOM 1342 C C . ILE A 1 177 ? -30.827 11.137 5.229 1.00 92.62 177 ILE A C 1
ATOM 1344 O O . ILE A 1 177 ? -31.043 11.525 4.082 1.00 92.62 177 ILE A O 1
ATOM 1348 N N . ALA A 1 178 ? -31.111 11.863 6.315 1.00 90.44 178 ALA A N 1
ATOM 1349 C CA . ALA A 1 178 ? -31.698 13.203 6.285 1.00 90.44 178 ALA A CA 1
ATOM 1350 C C . ALA A 1 178 ? -30.822 14.193 5.491 1.00 90.44 178 ALA A C 1
ATOM 1352 O O . ALA A 1 178 ? -31.320 14.840 4.563 1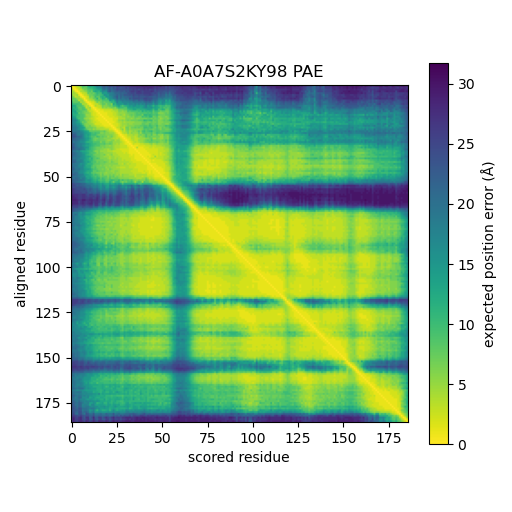.00 90.44 178 ALA A O 1
ATOM 1353 N N . ASP A 1 179 ? -29.512 14.197 5.752 1.00 90.19 179 ASP A N 1
ATOM 1354 C CA . ASP A 1 179 ? -28.504 14.980 5.029 1.00 90.19 179 ASP A CA 1
ATOM 1355 C C . ASP A 1 179 ? -28.458 14.590 3.544 1.00 90.19 179 ASP A C 1
ATOM 1357 O O . ASP A 1 179 ? -28.461 15.450 2.662 1.00 90.19 179 ASP A O 1
ATOM 1361 N N . SER A 1 180 ? -28.482 13.285 3.241 1.00 89.69 180 SER A N 1
ATOM 1362 C CA . SER A 1 180 ? -28.437 12.775 1.862 1.00 89.69 180 SER A CA 1
ATOM 1363 C C . SER A 1 180 ? -29.660 13.173 1.028 1.00 89.69 180 SER A C 1
ATOM 1365 O O . SER A 1 180 ? -29.558 13.273 -0.196 1.00 89.69 180 SER A O 1
ATOM 1367 N N . ILE A 1 181 ? -30.818 13.390 1.663 1.00 90.69 181 ILE A N 1
ATOM 1368 C CA . ILE A 1 181 ? -32.064 13.809 0.995 1.00 90.69 181 ILE A CA 1
ATOM 1369 C C . ILE A 1 181 ? -32.360 15.310 1.145 1.00 90.69 181 ILE A C 1
ATOM 1371 O O . ILE A 1 181 ? -33.408 15.762 0.681 1.00 90.69 181 ILE A O 1
ATOM 1375 N N . GLY A 1 182 ? -31.459 16.078 1.768 1.00 79.31 182 GLY A N 1
ATOM 1376 C CA . GLY A 1 182 ? -31.586 17.527 1.946 1.00 79.31 182 GLY A CA 1
ATOM 1377 C C . GLY A 1 182 ? -32.719 17.954 2.882 1.00 79.31 182 GLY A C 1
ATOM 1378 O O . GLY A 1 182 ? -33.281 19.033 2.698 1.00 79.31 182 GLY A O 1
ATOM 1379 N N . LYS A 1 183 ? -33.098 17.110 3.848 1.00 61.41 183 LYS A N 1
ATOM 1380 C CA . LYS A 1 183 ? -34.017 17.501 4.919 1.00 61.41 183 LYS A CA 1
ATOM 1381 C C . LYS A 1 183 ? -33.201 17.890 6.144 1.00 61.41 183 LYS A C 1
ATOM 1383 O O . LYS A 1 183 ? -32.676 17.016 6.822 1.00 61.41 183 LYS A O 1
ATOM 1388 N N . GLU A 1 184 ? -33.125 19.184 6.428 1.00 54.34 184 GLU A N 1
ATOM 1389 C CA . GLU A 1 184 ? -32.785 19.645 7.775 1.00 54.34 184 GLU A CA 1
ATOM 1390 C C . GLU A 1 184 ? -33.978 19.303 8.685 1.00 54.34 184 GLU A C 1
ATOM 1392 O O . GLU A 1 184 ? -35.126 19.577 8.326 1.00 54.34 184 GLU A O 1
ATOM 1397 N N . GLU A 1 185 ? -33.732 18.617 9.804 1.00 52.31 185 GLU A N 1
ATOM 1398 C CA . GLU A 1 185 ? -34.764 18.398 10.823 1.00 52.31 185 GLU A CA 1
ATOM 1399 C C . GLU A 1 185 ? -35.167 19.757 11.428 1.00 52.31 185 GLU A C 1
ATOM 1401 O O . GLU A 1 185 ? -34.316 20.480 11.945 1.00 52.31 185 GLU A O 1
ATOM 1406 N N . GLU A 1 186 ? -36.459 20.102 11.333 1.00 40.94 186 GLU A N 1
ATOM 1407 C CA . GLU A 1 186 ? -37.112 21.124 12.174 1.00 40.94 186 GLU A CA 1
ATOM 1408 C C . GLU A 1 186 ? -37.448 20.561 13.560 1.00 40.94 186 GLU A C 1
ATOM 1410 O O . GLU A 1 186 ? -37.955 19.414 13.627 1.00 40.94 186 GLU A O 1
#

pLDDT: mean 78.72, std 16.83, range [30.84, 95.31]

InterPro domains:
  IPR041664 Orc1-like, AAA ATPase domain [PF13191] (44-128)
  IPR053159 Hybrid Signal Transduction Histidine Kinase [PTHR43642] (13-180)

Mean predicted aligned error: 10.81 Å

Sequence (186 aa):
HALSRKKSDKEGNELQSKILNDIGSSGLLAANADGDRVLRGTFPVLAALLDASRPNDSNNKSEEGGGGAPSMNAVKESVHELLSIISGPLKRPLILFLDDLQWADAPSLDLLSFLLSTDAQMKNVMFICAYRSNEVGQDHPFASIMDNVKESMKDDVQLVETVDLFSLSQDVITQFIADSIGKEEE

Organism: NCBI:txid267567